Protein AF-A0A1W1ELL8-F1 (afdb_monomer)

pLDDT: mean 88.95, std 10.54, range [30.02, 98.0]

Radius of gyration: 24.17 Å; Cα contacts (8 Å, |Δi|>4): 343; chains: 1; bounding box: 61×43×63 Å

Solvent-accessible surface area (backbone atoms only — not comparable to full-atom values): 17168 Å² total; per-residue (Å²): 111,95,81,72,68,87,73,69,46,79,48,74,36,58,72,82,48,86,60,35,60,55,54,53,50,50,49,45,52,52,20,55,78,68,76,34,54,58,50,75,42,80,48,75,88,72,91,63,65,52,71,63,53,54,50,52,54,49,49,58,50,46,64,60,57,48,77,82,44,62,68,46,80,41,91,48,29,27,41,57,36,45,22,46,22,52,64,24,51,79,68,73,47,53,71,78,61,26,58,48,79,60,57,64,43,80,52,94,95,29,38,36,37,25,89,36,46,77,41,43,66,65,59,51,49,53,52,29,60,78,66,71,51,91,79,85,82,67,75,70,65,77,40,72,87,39,72,67,38,40,39,32,57,74,47,21,46,57,47,39,78,76,40,43,71,61,52,48,53,48,54,54,52,51,52,52,54,48,51,57,65,50,68,42,40,44,79,76,37,76,57,91,72,37,38,30,32,42,34,84,44,73,90,46,48,64,56,54,50,51,56,50,35,46,75,72,75,42,83,82,51,74,69,55,53,56,51,53,73,77,44,51,68,48,67,52,92,76,46,34,28,40,38,53,54,95,51,34,39,40,37,29,63,48,54,93,60,94,71,58,70,68,58,57,48,53,34,53,77,66,67,50,54,78,72,52,47,34,47,38,61,77,67,68,52,66,64,79,63,66,78,49,76,86,123

Sequence (295 aa):
MHYNIDFDIALVNYQTRESSNDEESYAKELANRYFKKCYTLKSPRINSNFEKQARDIRYKFFDKLMQDYDNLIMGHQLNDQLEWMFMRLSKGAGVMELIGLEAISTRKDYQIIRPLLKTSKDELIEFLESNNYRYFVDSSNFSDKYERNRFREEFANSFIEKYRDGVVRSFDYLKIDKAQLLENFREIYRYRELIILRVENMKYKIKAIDITLKKLGYLLSNAQRNEIIKSNSIVVGGLWVIETQENLIFIAPYLKINMPKEYKELCRLEKIPSKIRPYCYKYSILLNQIRGKKC

Organism: NCBI:txid652676

Foldseek 3Di:
DVVPDDDAAEEEQAVPDPCSVVVLVVSCVVCVVVVHYYHYHYDDHDDPPCVVVVVVVRVVVVVVVCVPPAEAEDQDACLNQQLQLVVCVVVVHDLLSNLGDDQWDDDDRHIYHHPHNLPDPVNVVCVCVVVVNDDDDDPCLPPPPDVSSCSSPVPRNVCCVPQSVVSSVVSVVSVVVSVVLVVQKDWPDDDPLKTKMFGNDCVCVLVVVQVSVVVVVDHDDPVRSVVSVVDQWDDPPQFWIWHDDDRMIIIHGFDDDDDDPVQQVVCVVLVNDPRCSVVCVVVVPDSCPGVPDPD

InterPro domains:
  IPR011063 tRNA(Ile)-lysidine/2-thiocytidine synthase, N-terminal [PF01171] (4-154)
  IPR012094 tRNA(Ile)-lysidine synthase [PTHR43033] (11-158)
  IPR012795 tRNA(Ile)-lysidine synthase, N-terminal [TIGR02432] (3-155)
  IPR012795 tRNA(Ile)-lysidine synthase, N-terminal [cd01992] (2-157)
  IPR014729 Rossmann-like alpha/beta/alpha sandwich fold [G3DSA:3.40.50.620] (1-183)

Structure (mmCIF, N/CA/C/O backbone):
data_AF-A0A1W1ELL8-F1
#
_entry.id   AF-A0A1W1ELL8-F1
#
loop_
_atom_site.group_PDB
_atom_site.id
_atom_site.type_symbol
_atom_site.label_atom_id
_atom_site.label_alt_id
_atom_site.label_comp_id
_atom_site.label_asym_id
_atom_site.label_entity_id
_atom_site.label_seq_id
_atom_site.pdbx_PDB_ins_code
_atom_site.Cartn_x
_atom_site.Cartn_y
_atom_site.Cartn_z
_atom_site.occupancy
_atom_site.B_iso_or_equiv
_atom_site.auth_seq_id
_atom_site.auth_comp_id
_atom_site.auth_asym_id
_atom_site.auth_atom_id
_atom_site.pdbx_PDB_model_num
ATOM 1 N N . MET A 1 1 ? 11.106 -19.415 -19.640 1.00 49.91 1 MET A N 1
ATOM 2 C CA . MET A 1 1 ? 10.943 -20.742 -20.279 1.00 49.91 1 MET A CA 1
ATOM 3 C C . MET A 1 1 ? 11.623 -21.862 -19.495 1.00 49.91 1 MET A C 1
ATOM 5 O O . MET A 1 1 ? 10.968 -22.864 -19.273 1.00 49.91 1 MET A O 1
ATOM 9 N N . HIS A 1 2 ? 12.848 -21.685 -18.979 1.00 53.62 2 HIS A N 1
ATOM 10 C CA . HIS A 1 2 ? 13.542 -22.717 -18.178 1.00 53.62 2 HIS A CA 1
ATOM 11 C C . HIS A 1 2 ? 12.806 -23.205 -16.915 1.00 53.62 2 HIS A C 1
ATOM 13 O O . HIS A 1 2 ? 12.978 -24.352 -16.528 1.00 53.62 2 HIS A O 1
ATOM 19 N N . TYR A 1 3 ? 11.962 -22.371 -16.303 1.00 65.50 3 TYR A N 1
ATOM 20 C CA . TYR A 1 3 ? 11.200 -22.725 -15.096 1.00 65.50 3 TYR A CA 1
ATOM 21 C C . TYR A 1 3 ? 9.770 -23.227 -15.373 1.00 65.50 3 TYR A C 1
ATOM 23 O O . TYR A 1 3 ? 9.002 -23.393 -14.435 1.00 65.50 3 TYR A O 1
ATOM 31 N N . ASN A 1 4 ? 9.395 -23.426 -16.646 1.00 71.12 4 ASN A N 1
ATOM 32 C CA . ASN A 1 4 ? 8.052 -23.844 -17.084 1.00 71.12 4 ASN A CA 1
ATOM 33 C C . ASN A 1 4 ? 6.879 -23.044 -16.470 1.00 71.12 4 ASN A C 1
ATOM 35 O O . ASN A 1 4 ? 5.793 -23.571 -16.247 1.00 71.12 4 ASN A O 1
ATOM 39 N N . ILE A 1 5 ? 7.105 -21.761 -16.178 1.00 80.50 5 ILE A N 1
ATOM 40 C CA . ILE A 1 5 ? 6.054 -20.847 -15.728 1.00 80.50 5 ILE A CA 1
ATOM 41 C C . ILE A 1 5 ? 5.351 -20.316 -16.974 1.00 80.50 5 ILE A C 1
ATOM 43 O O . ILE A 1 5 ? 5.995 -19.681 -17.818 1.00 80.50 5 ILE A O 1
ATOM 47 N N . ASP A 1 6 ? 4.055 -20.594 -17.094 1.00 88.62 6 ASP A N 1
ATOM 48 C CA . ASP A 1 6 ? 3.230 -20.016 -18.147 1.00 88.62 6 ASP A CA 1
ATOM 49 C C . ASP A 1 6 ? 2.860 -18.567 -17.808 1.00 88.62 6 ASP A C 1
ATOM 51 O O . ASP A 1 6 ? 2.602 -18.230 -16.652 1.00 88.62 6 ASP A O 1
ATOM 55 N N . PHE A 1 7 ? 2.906 -17.690 -18.806 1.00 92.19 7 PHE A N 1
ATOM 56 C CA . PHE A 1 7 ? 2.622 -16.268 -18.642 1.00 92.19 7 PHE A CA 1
ATOM 57 C C . PHE A 1 7 ? 2.253 -15.638 -19.979 1.00 92.19 7 PHE A C 1
ATOM 59 O O . PHE A 1 7 ? 2.750 -16.054 -21.025 1.00 92.19 7 PHE A O 1
ATOM 66 N N . ASP A 1 8 ? 1.472 -14.565 -19.911 1.00 95.88 8 ASP A N 1
ATOM 67 C CA . ASP A 1 8 ? 1.105 -13.733 -21.051 1.00 95.88 8 ASP A CA 1
ATOM 68 C C . ASP A 1 8 ? 1.491 -12.267 -20.811 1.00 95.88 8 ASP A C 1
ATOM 70 O O . ASP A 1 8 ? 1.842 -11.860 -19.700 1.00 95.88 8 ASP A O 1
ATOM 74 N N . ILE A 1 9 ? 1.457 -11.462 -21.874 1.00 96.12 9 ILE A N 1
ATOM 75 C CA . ILE A 1 9 ? 1.886 -10.059 -21.861 1.00 96.12 9 ILE A CA 1
ATOM 76 C C . ILE A 1 9 ? 0.663 -9.139 -21.837 1.00 96.12 9 ILE A C 1
ATOM 78 O O . ILE A 1 9 ? -0.277 -9.323 -22.607 1.00 96.12 9 ILE A O 1
ATOM 82 N N . ALA A 1 10 ? 0.703 -8.096 -21.005 1.00 96.62 10 ALA A N 1
ATOM 83 C CA . ALA A 1 10 ? -0.295 -7.030 -20.984 1.00 96.62 10 ALA A CA 1
ATOM 84 C C . ALA A 1 10 ? 0.372 -5.655 -21.150 1.00 96.62 10 ALA A C 1
ATOM 86 O O . ALA A 1 10 ? 1.250 -5.288 -20.368 1.00 96.62 10 ALA A O 1
ATOM 87 N N . LEU A 1 11 ? -0.069 -4.871 -22.137 1.00 95.75 11 LEU A N 1
ATOM 88 C CA . LEU A 1 11 ? 0.484 -3.548 -22.448 1.00 95.75 11 LEU A CA 1
ATOM 89 C C . LEU A 1 11 ? -0.619 -2.487 -22.567 1.00 95.75 11 LEU A C 1
ATOM 91 O O . LEU A 1 11 ? -1.650 -2.704 -23.198 1.00 95.75 11 LEU A O 1
ATOM 95 N N . VAL A 1 12 ? -0.381 -1.302 -22.002 1.00 94.25 12 VAL A N 1
ATOM 96 C CA . VAL A 1 12 ? -1.243 -0.128 -22.210 1.00 94.25 12 VAL A CA 1
ATOM 97 C C . VAL A 1 12 ? -0.513 0.877 -23.090 1.00 94.25 12 VAL A C 1
ATOM 99 O O . VAL A 1 12 ? 0.511 1.421 -22.686 1.00 94.25 12 VAL A O 1
ATOM 102 N N . ASN A 1 13 ? -1.065 1.149 -24.269 1.00 93.75 13 ASN A N 1
ATOM 103 C CA . ASN A 1 13 ? -0.596 2.185 -25.179 1.00 93.75 13 ASN A CA 1
ATOM 104 C C . ASN A 1 13 ? -1.300 3.508 -24.828 1.00 93.75 13 ASN A C 1
ATOM 106 O O . ASN A 1 13 ? -2.494 3.673 -25.081 1.00 93.75 13 ASN A O 1
ATOM 110 N N . TYR A 1 14 ? -0.572 4.451 -24.221 1.00 88.88 14 TYR A N 1
ATOM 111 C CA . TYR A 1 14 ? -1.124 5.751 -23.813 1.00 88.88 14 TYR A CA 1
ATOM 112 C C . TYR A 1 14 ? -1.216 6.785 -24.939 1.00 88.88 14 TYR A C 1
ATOM 114 O O . TYR A 1 14 ? -1.767 7.862 -24.719 1.00 88.88 14 TYR A O 1
ATOM 122 N N . GLN A 1 15 ? -0.691 6.465 -26.126 1.00 87.12 15 GLN A N 1
ATOM 123 C CA . GLN A 1 15 ? -0.715 7.330 -27.309 1.00 87.12 15 GLN A CA 1
ATOM 124 C C . GLN A 1 15 ? -0.115 8.725 -27.057 1.00 87.12 15 GLN A C 1
ATOM 126 O O . GLN A 1 15 ? -0.543 9.718 -27.643 1.00 87.12 15 GLN A O 1
ATOM 131 N N . THR A 1 16 ? 0.861 8.810 -26.152 1.00 79.94 16 THR A N 1
ATOM 132 C CA . THR A 1 16 ? 1.521 10.068 -25.773 1.00 79.94 16 THR A CA 1
ATOM 133 C C . THR A 1 16 ? 2.785 10.346 -26.572 1.00 79.94 16 THR A C 1
ATOM 135 O O . THR A 1 16 ? 3.244 11.484 -26.588 1.00 79.94 16 THR A O 1
ATOM 138 N N . ARG A 1 17 ? 3.361 9.318 -27.199 1.00 77.12 17 ARG A N 1
ATOM 139 C CA . ARG A 1 17 ? 4.629 9.379 -27.934 1.00 77.12 17 ARG A CA 1
ATOM 140 C C . ARG A 1 17 ? 4.479 8.750 -29.311 1.00 77.12 17 ARG A C 1
ATOM 142 O O . ARG A 1 17 ? 3.719 7.790 -29.452 1.00 77.12 17 ARG A O 1
ATOM 149 N N . GLU A 1 18 ? 5.255 9.219 -30.281 1.00 74.62 18 GLU A N 1
ATOM 150 C CA . GLU A 1 18 ? 5.340 8.587 -31.606 1.00 74.62 18 GLU A CA 1
ATOM 151 C C . GLU A 1 18 ? 5.779 7.116 -31.494 1.00 74.62 18 GLU A C 1
ATOM 153 O O . GLU A 1 18 ? 5.173 6.248 -32.119 1.00 74.62 18 GLU A O 1
ATOM 158 N N . SER A 1 19 ? 6.701 6.812 -30.566 1.00 81.56 19 SER A N 1
ATOM 159 C CA . SER A 1 19 ? 7.175 5.447 -30.282 1.00 81.56 19 SER A CA 1
ATOM 160 C C . SER A 1 19 ? 6.115 4.508 -29.694 1.00 81.56 19 SER A C 1
ATOM 162 O O . SER A 1 19 ? 6.335 3.301 -29.655 1.00 81.56 19 SER A O 1
ATOM 164 N N . SER A 1 20 ? 4.961 5.012 -29.231 1.00 85.38 20 SER A N 1
ATOM 165 C CA . SER A 1 20 ? 3.978 4.175 -28.514 1.00 85.38 20 SER A CA 1
ATOM 166 C C . SER A 1 20 ? 3.431 3.044 -29.393 1.00 85.38 20 SER A C 1
ATOM 168 O O . SER A 1 20 ? 3.096 1.970 -28.897 1.00 85.38 20 SER A O 1
ATOM 170 N N . ASN A 1 21 ? 3.336 3.280 -30.706 1.00 88.19 21 ASN A N 1
ATOM 171 C CA . ASN A 1 21 ? 2.894 2.265 -31.663 1.00 88.19 21 ASN A CA 1
ATOM 172 C C . ASN A 1 21 ? 3.994 1.234 -31.959 1.00 88.19 21 ASN A C 1
ATOM 174 O O . ASN A 1 21 ? 3.682 0.056 -32.138 1.00 88.19 21 ASN A O 1
ATOM 178 N N . ASP A 1 22 ? 5.262 1.648 -31.959 1.00 90.19 22 ASP A N 1
ATOM 179 C CA . ASP A 1 22 ? 6.402 0.743 -32.130 1.00 90.19 22 ASP A CA 1
ATOM 180 C C . ASP A 1 22 ? 6.572 -0.161 -30.904 1.00 90.19 22 ASP A C 1
ATOM 182 O O . ASP A 1 22 ? 6.785 -1.363 -31.047 1.00 90.19 22 ASP A O 1
ATOM 186 N N . GLU A 1 23 ? 6.394 0.395 -29.701 1.00 90.81 23 GLU A N 1
ATOM 187 C CA . GLU A 1 23 ? 6.366 -0.341 -28.431 1.00 90.81 23 GLU A CA 1
ATOM 188 C C . GLU A 1 23 ? 5.269 -1.416 -28.430 1.00 90.81 23 GLU A C 1
ATOM 190 O O . GLU A 1 23 ? 5.521 -2.572 -28.083 1.00 90.81 23 GLU A O 1
ATOM 195 N N . GLU A 1 24 ? 4.055 -1.059 -28.867 1.00 93.25 24 GLU A N 1
ATOM 196 C CA . GLU A 1 24 ? 2.944 -2.008 -28.983 1.00 93.25 24 GLU A CA 1
ATOM 197 C C . GLU A 1 24 ? 3.224 -3.104 -30.017 1.00 93.25 24 GLU A C 1
ATOM 199 O O . GLU A 1 24 ? 2.933 -4.278 -29.775 1.00 93.25 24 GLU A O 1
ATOM 204 N N . SER A 1 25 ? 3.802 -2.732 -31.159 1.00 93.44 25 SER A N 1
ATOM 205 C CA . SER A 1 25 ? 4.123 -3.671 -32.236 1.00 93.44 25 SER A CA 1
ATOM 206 C C . SER A 1 25 ? 5.204 -4.661 -31.806 1.00 93.44 25 SER A C 1
ATOM 208 O O . SER A 1 25 ? 5.037 -5.867 -31.982 1.00 93.44 25 SER A O 1
ATOM 210 N N . TYR A 1 26 ? 6.262 -4.176 -31.154 1.00 93.31 26 TYR A N 1
ATOM 211 C CA . TYR A 1 26 ? 7.331 -5.024 -30.638 1.00 93.31 26 TYR A CA 1
ATOM 212 C C . TYR A 1 26 ? 6.849 -5.962 -29.524 1.00 93.31 26 TYR A C 1
ATOM 214 O O . TYR A 1 26 ? 7.230 -7.128 -29.502 1.00 93.31 26 TYR A O 1
ATOM 222 N N . ALA A 1 27 ? 5.961 -5.509 -28.631 1.00 93.38 27 ALA A N 1
ATOM 223 C CA . ALA A 1 27 ? 5.388 -6.379 -27.601 1.00 93.38 27 ALA A CA 1
ATOM 224 C C . ALA A 1 27 ? 4.589 -7.551 -28.202 1.00 93.38 27 ALA A C 1
ATOM 226 O O . ALA A 1 27 ? 4.681 -8.679 -27.711 1.00 93.38 27 ALA A O 1
ATOM 227 N N . LYS A 1 28 ? 3.839 -7.304 -29.285 1.00 95.25 28 LYS A N 1
ATOM 228 C CA . LYS A 1 28 ? 3.117 -8.353 -30.024 1.00 95.25 28 LYS A CA 1
ATOM 229 C C . LYS A 1 28 ? 4.071 -9.307 -30.740 1.00 95.25 28 LYS A C 1
ATOM 231 O O . LYS A 1 28 ? 3.859 -10.516 -30.691 1.00 95.25 28 LYS A O 1
ATOM 236 N N . GLU A 1 29 ? 5.124 -8.780 -31.362 1.00 94.62 29 GLU A N 1
ATOM 237 C CA . GLU A 1 29 ? 6.171 -9.589 -31.994 1.00 94.62 29 GLU A CA 1
ATOM 238 C C . GLU A 1 29 ? 6.848 -10.517 -30.974 1.00 94.62 29 GLU A C 1
ATOM 240 O O . GLU A 1 29 ? 6.975 -11.719 -31.210 1.00 94.62 29 GLU A O 1
ATOM 245 N N . LEU A 1 30 ? 7.222 -9.974 -29.812 1.00 92.44 30 LEU A N 1
ATOM 246 C CA . LEU A 1 30 ? 7.859 -10.716 -28.730 1.00 92.44 30 LEU A CA 1
ATOM 247 C C . LEU A 1 30 ? 6.944 -11.819 -28.189 1.00 92.44 30 LEU A C 1
ATOM 249 O O . LEU A 1 30 ? 7.389 -12.951 -28.011 1.00 92.44 30 LEU A O 1
ATOM 253 N N . ALA A 1 31 ? 5.663 -11.515 -27.966 1.00 94.00 31 ALA A N 1
ATOM 254 C CA . ALA A 1 31 ? 4.689 -12.511 -27.531 1.00 94.00 31 ALA A CA 1
ATOM 255 C C . ALA A 1 31 ? 4.578 -13.660 -28.542 1.00 94.00 31 ALA A C 1
ATOM 257 O O . ALA A 1 31 ? 4.680 -14.821 -28.156 1.00 94.00 31 ALA A O 1
ATOM 258 N N . ASN A 1 32 ? 4.467 -13.343 -29.837 1.00 94.31 32 ASN A N 1
ATOM 259 C CA . ASN A 1 32 ? 4.391 -14.348 -30.895 1.00 94.31 32 ASN A CA 1
ATOM 260 C C . ASN A 1 32 ? 5.654 -15.224 -30.949 1.00 94.31 32 ASN A C 1
ATOM 262 O O . ASN A 1 32 ? 5.558 -16.447 -30.994 1.00 94.31 32 ASN A O 1
ATOM 266 N N . ARG A 1 33 ? 6.842 -14.609 -30.850 1.00 91.88 33 ARG A N 1
ATOM 267 C CA . ARG A 1 33 ? 8.137 -15.312 -30.820 1.00 91.88 33 ARG A CA 1
ATOM 268 C C . ARG A 1 33 ? 8.219 -16.362 -29.708 1.00 91.88 33 ARG A C 1
ATOM 270 O O . ARG A 1 33 ? 8.871 -17.386 -29.882 1.00 91.88 33 ARG A O 1
ATOM 277 N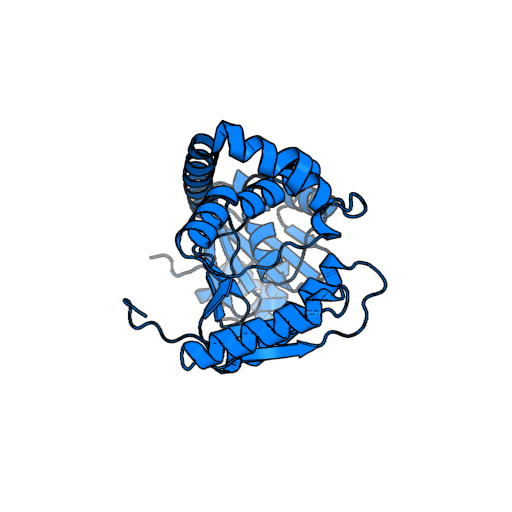 N . TYR A 1 34 ? 7.564 -16.107 -28.578 1.00 90.06 34 TYR A N 1
ATOM 278 C CA . TYR A 1 34 ? 7.558 -16.986 -27.410 1.00 90.06 34 TYR A CA 1
ATOM 279 C C . TYR A 1 34 ? 6.240 -17.755 -27.218 1.00 90.06 34 TYR A C 1
ATOM 281 O O . TYR A 1 34 ? 6.028 -18.327 -26.146 1.00 90.06 34 TYR A O 1
ATOM 289 N N . PHE A 1 35 ? 5.375 -17.790 -28.239 1.00 92.62 35 PHE A N 1
ATOM 290 C CA . PHE A 1 35 ? 4.070 -18.465 -28.226 1.00 92.62 35 PHE A CA 1
ATOM 291 C C . PHE A 1 35 ? 3.158 -18.029 -27.067 1.00 92.62 35 PHE A C 1
ATOM 293 O O . PHE A 1 35 ? 2.483 -18.849 -26.446 1.00 92.62 35 PHE A O 1
ATOM 300 N N . LYS A 1 36 ? 3.166 -16.730 -26.757 1.00 94.62 36 LYS A N 1
ATOM 301 C CA . LYS A 1 36 ? 2.360 -16.094 -25.707 1.00 94.62 36 LYS A CA 1
ATOM 302 C C . LYS A 1 36 ? 1.280 -15.196 -26.297 1.00 94.62 36 LYS A C 1
ATOM 304 O O . LYS A 1 36 ? 1.394 -14.713 -27.425 1.00 94.62 36 LYS A O 1
ATOM 309 N N . LYS A 1 37 ? 0.246 -14.911 -25.510 1.00 95.94 37 LYS A N 1
ATOM 310 C CA . LYS A 1 37 ? -0.757 -13.890 -25.822 1.00 95.94 37 LYS A CA 1
ATOM 311 C C . LYS A 1 37 ? -0.233 -12.507 -25.440 1.00 95.94 37 LYS A C 1
ATOM 313 O O . LYS A 1 37 ? 0.482 -12.334 -24.453 1.00 95.94 37 LYS A O 1
ATOM 318 N N . CYS A 1 38 ? -0.627 -11.503 -26.219 1.00 97.06 38 CYS A N 1
ATOM 319 C CA . CYS A 1 38 ? -0.374 -10.096 -25.924 1.00 97.06 38 CYS A CA 1
ATOM 320 C C . CYS A 1 38 ? -1.702 -9.340 -25.887 1.00 97.06 38 CYS A C 1
ATOM 322 O O . CYS A 1 38 ? -2.320 -9.102 -26.926 1.00 97.06 38 CYS A O 1
ATOM 324 N N . TYR A 1 39 ? -2.138 -8.957 -24.693 1.00 97.31 39 TYR A N 1
ATOM 325 C CA . TYR A 1 39 ? -3.309 -8.114 -24.504 1.00 97.31 39 TYR A CA 1
ATOM 326 C C . TYR A 1 39 ? -2.879 -6.654 -24.540 1.00 97.31 39 TYR A C 1
ATOM 328 O O . TYR A 1 39 ? -2.060 -6.222 -23.725 1.00 97.31 39 TYR A O 1
ATOM 336 N N . THR A 1 40 ? -3.454 -5.869 -25.449 1.00 96.50 40 THR A N 1
ATOM 337 C CA . THR A 1 40 ? -3.160 -4.437 -25.538 1.00 96.50 40 THR A CA 1
ATOM 338 C C . THR A 1 40 ? -4.406 -3.591 -25.309 1.00 96.50 40 THR A C 1
ATOM 340 O O . THR A 1 40 ? -5.507 -3.942 -25.731 1.00 96.50 40 THR A O 1
ATOM 343 N N . LEU A 1 41 ? -4.240 -2.464 -24.615 1.00 96.06 41 LEU A N 1
ATOM 344 C CA . LEU A 1 41 ? -5.277 -1.448 -24.450 1.00 96.06 41 LEU A CA 1
ATOM 345 C C . LEU A 1 41 ? -4.759 -0.101 -24.942 1.00 96.06 41 LEU A C 1
ATOM 347 O O . LEU A 1 41 ? -3.769 0.407 -24.419 1.00 96.06 41 LEU A O 1
ATOM 351 N N . LYS A 1 42 ? -5.475 0.520 -25.880 1.00 94.81 42 LYS A N 1
ATOM 352 C CA . LYS A 1 42 ? -5.260 1.926 -26.238 1.00 94.81 42 LYS A CA 1
ATOM 353 C C . LYS A 1 42 ? -6.015 2.824 -25.260 1.00 94.81 42 LYS A C 1
ATOM 355 O O . LYS A 1 42 ? -7.228 2.696 -25.096 1.00 94.81 42 LYS A O 1
ATOM 360 N N . SER A 1 43 ? -5.287 3.690 -24.565 1.00 92.19 43 SER A N 1
ATOM 361 C CA . SER A 1 43 ? -5.843 4.609 -23.573 1.00 92.19 43 SER A CA 1
ATOM 362 C C . SER A 1 43 ? -6.531 5.796 -24.249 1.00 92.19 43 SER A C 1
ATOM 364 O O . SER A 1 43 ? -5.973 6.361 -25.186 1.00 92.19 43 SER A O 1
ATOM 366 N N . PRO A 1 44 ? -7.659 6.288 -23.710 1.00 89.50 44 PRO A N 1
ATOM 367 C CA . PRO A 1 44 ? -8.133 7.633 -24.013 1.00 89.50 44 PRO A CA 1
ATOM 368 C C . PRO A 1 44 ? -7.064 8.690 -23.702 1.00 89.50 44 PRO A C 1
ATOM 370 O O . PRO A 1 44 ? -6.217 8.490 -22.822 1.00 89.50 44 PRO A O 1
ATOM 373 N N . ARG A 1 45 ? -7.144 9.839 -24.384 1.00 87.69 45 ARG A N 1
ATOM 374 C CA . ARG A 1 45 ? -6.244 10.977 -24.161 1.00 87.69 45 ARG A CA 1
ATOM 375 C C . ARG A 1 45 ? -6.381 11.502 -22.731 1.00 87.69 45 ARG A C 1
ATOM 377 O O . ARG A 1 45 ? -7.483 11.795 -22.269 1.00 87.69 45 ARG A O 1
ATOM 384 N N . ILE A 1 46 ? -5.249 11.662 -22.052 1.00 86.00 46 ILE A N 1
ATOM 385 C CA . ILE A 1 46 ? -5.184 12.159 -20.676 1.00 86.00 46 ILE A CA 1
ATOM 386 C C . ILE A 1 46 ? -4.689 13.607 -20.694 1.00 86.00 46 ILE A C 1
ATOM 388 O O . ILE A 1 46 ? -3.558 13.871 -21.091 1.00 86.00 46 ILE A O 1
ATOM 392 N N . ASN A 1 47 ? -5.526 14.543 -20.246 1.00 81.81 47 ASN A N 1
ATOM 393 C CA . ASN A 1 47 ? -5.229 15.982 -20.326 1.00 81.81 47 ASN A CA 1
ATOM 394 C C . ASN A 1 47 ? -4.699 16.587 -19.011 1.00 81.81 47 ASN A C 1
ATOM 396 O O . ASN A 1 47 ? -4.151 17.685 -19.017 1.00 81.81 47 ASN A O 1
ATOM 400 N N . SER A 1 48 ? -4.860 15.902 -17.876 1.00 82.12 48 SER A N 1
ATOM 401 C CA . SER A 1 48 ? -4.412 16.374 -16.559 1.00 82.12 48 SER A CA 1
ATOM 402 C C . SER A 1 48 ? -4.131 15.200 -15.623 1.00 82.12 48 SER A C 1
ATOM 404 O O . SER A 1 48 ? -4.620 14.095 -15.850 1.00 82.12 48 SER A O 1
ATOM 406 N N . ASN A 1 49 ? -3.354 15.414 -14.556 1.00 80.94 49 ASN A N 1
ATOM 407 C CA . ASN A 1 49 ? -3.041 14.377 -13.559 1.00 80.94 49 ASN A CA 1
ATOM 408 C C . ASN A 1 49 ? -2.561 13.057 -14.190 1.00 80.94 49 ASN A C 1
ATOM 410 O O . ASN A 1 49 ? -3.029 11.978 -13.807 1.00 80.94 49 ASN A O 1
ATOM 414 N N . PHE A 1 50 ? -1.662 13.163 -15.178 1.00 84.31 50 PHE A N 1
ATOM 415 C CA . PHE A 1 50 ? -1.297 12.064 -16.070 1.00 84.31 50 PHE A CA 1
ATOM 416 C C . PHE A 1 50 ? -0.964 10.779 -15.315 1.00 84.31 50 PHE A C 1
ATOM 418 O O . PHE A 1 50 ? -1.583 9.752 -15.562 1.00 84.31 50 PHE A O 1
ATOM 425 N N . GLU A 1 51 ? -0.073 10.844 -14.326 1.00 82.25 51 GLU A N 1
ATOM 426 C CA . GLU A 1 51 ? 0.370 9.670 -13.568 1.00 82.25 51 GLU A CA 1
ATOM 427 C C . GLU A 1 51 ? -0.769 8.920 -12.876 1.00 82.25 51 GLU A C 1
ATOM 429 O O . GLU A 1 51 ? -0.835 7.690 -12.931 1.00 82.25 51 GLU A O 1
ATOM 434 N N . LYS A 1 52 ? -1.678 9.658 -12.227 1.00 84.38 52 LYS A N 1
ATOM 435 C CA . LYS A 1 52 ? -2.808 9.071 -11.504 1.00 84.38 52 LYS A CA 1
ATOM 436 C C . LYS A 1 52 ? -3.784 8.429 -12.485 1.00 84.38 52 LYS A C 1
ATOM 438 O O . LYS A 1 52 ? -4.122 7.262 -12.320 1.00 84.38 52 LYS A O 1
ATOM 443 N N . GLN A 1 53 ? -4.189 9.160 -13.524 1.00 89.19 53 GLN A N 1
ATOM 444 C CA . GLN A 1 53 ? -5.136 8.644 -14.515 1.00 89.19 53 GLN A CA 1
ATOM 445 C C . GLN A 1 53 ? -4.547 7.465 -15.298 1.00 89.19 53 GLN A C 1
ATOM 447 O O . GLN A 1 53 ? -5.216 6.452 -15.480 1.00 89.19 53 GLN A O 1
ATOM 452 N N . ALA A 1 54 ? -3.274 7.548 -15.689 1.00 89.44 54 ALA A N 1
ATOM 453 C CA . ALA A 1 54 ? -2.574 6.471 -16.374 1.00 89.44 54 ALA A CA 1
ATOM 454 C C . ALA A 1 54 ? -2.512 5.209 -15.507 1.00 89.44 54 ALA A C 1
ATOM 456 O O . ALA A 1 54 ? -2.759 4.104 -16.002 1.00 89.44 54 ALA A O 1
ATOM 457 N N . ARG A 1 55 ? -2.227 5.364 -14.206 1.00 88.62 55 ARG A N 1
ATOM 458 C CA . ARG A 1 55 ? -2.260 4.269 -13.230 1.00 88.62 55 ARG A CA 1
ATOM 459 C C . ARG A 1 55 ? -3.663 3.672 -13.099 1.00 88.62 55 ARG A C 1
ATOM 461 O O . ARG A 1 55 ? -3.788 2.450 -13.116 1.00 88.62 55 ARG A O 1
ATOM 468 N N . ASP A 1 56 ? -4.700 4.498 -13.012 1.00 90.62 56 ASP A N 1
ATOM 469 C CA . ASP A 1 56 ? -6.086 4.040 -12.872 1.00 90.62 56 ASP A CA 1
ATOM 470 C C . ASP A 1 56 ? -6.564 3.268 -14.112 1.00 90.62 56 ASP A C 1
ATOM 472 O O . ASP A 1 56 ? -7.163 2.202 -13.978 1.00 90.62 56 ASP A O 1
ATOM 476 N N . ILE A 1 57 ? -6.255 3.753 -15.319 1.00 94.12 57 ILE A N 1
ATOM 477 C CA . ILE A 1 57 ? -6.562 3.066 -16.587 1.00 94.12 57 ILE A CA 1
ATOM 478 C C . ILE A 1 57 ? -5.861 1.709 -16.642 1.00 94.12 57 ILE A C 1
ATOM 480 O O . ILE A 1 57 ? -6.491 0.695 -16.941 1.00 94.12 57 ILE A O 1
ATOM 484 N N . ARG A 1 58 ? -4.575 1.677 -16.279 1.00 94.75 58 ARG A N 1
ATOM 485 C CA . ARG A 1 58 ? -3.772 0.453 -16.267 1.00 94.75 58 ARG A CA 1
ATOM 486 C C . ARG A 1 58 ? -4.335 -0.597 -15.331 1.00 94.75 58 ARG A C 1
ATOM 488 O O . ARG A 1 58 ? -4.515 -1.740 -15.728 1.00 94.75 58 ARG A O 1
ATOM 495 N N . TYR A 1 59 ? -4.653 -0.215 -14.099 1.00 93.50 59 TYR A N 1
ATOM 496 C CA . TYR A 1 59 ? -5.211 -1.171 -13.157 1.00 93.50 59 TYR A CA 1
ATOM 497 C C . TYR A 1 59 ? -6.642 -1.572 -13.508 1.00 93.50 59 TYR A C 1
ATOM 499 O O . TYR A 1 59 ? -6.982 -2.722 -13.289 1.00 93.50 59 TYR A O 1
ATOM 507 N N . LYS A 1 60 ? -7.463 -0.705 -14.114 1.00 95.19 60 LYS A N 1
ATOM 508 C CA . LYS A 1 60 ? -8.773 -1.123 -14.651 1.00 95.19 60 LYS A CA 1
ATOM 509 C C . LYS A 1 60 ? -8.639 -2.162 -15.764 1.00 95.19 60 LYS A C 1
ATOM 511 O O . LYS A 1 60 ? -9.483 -3.044 -15.863 1.00 95.19 60 LYS A O 1
ATOM 516 N N . PHE A 1 61 ? -7.612 -2.043 -16.601 1.00 96.62 61 PHE A N 1
ATOM 517 C CA . PHE A 1 61 ? -7.300 -3.030 -17.630 1.00 96.62 61 PHE A CA 1
ATOM 518 C C . PHE A 1 61 ? -6.848 -4.352 -17.014 1.00 96.62 61 PHE A C 1
ATOM 520 O O . PHE A 1 61 ? -7.433 -5.390 -17.301 1.00 96.62 61 PHE A O 1
ATOM 527 N N . PHE A 1 62 ? -5.872 -4.298 -16.107 1.00 95.62 62 PHE A N 1
ATOM 528 C CA . PHE A 1 62 ? -5.365 -5.485 -15.425 1.00 95.62 62 PHE A CA 1
ATOM 529 C C . PHE A 1 62 ? -6.457 -6.183 -14.619 1.00 95.62 62 PHE A C 1
ATOM 531 O O . PHE A 1 62 ? -6.623 -7.381 -14.761 1.00 95.62 62 PHE A O 1
ATOM 538 N N . ASP A 1 63 ? -7.272 -5.442 -13.866 1.00 94.94 63 ASP A N 1
ATOM 539 C CA . ASP A 1 63 ? -8.383 -5.998 -13.087 1.00 94.94 63 ASP A CA 1
ATOM 540 C C . ASP A 1 63 ? -9.366 -6.817 -13.949 1.00 94.94 63 ASP A C 1
ATOM 542 O O . ASP A 1 63 ? -10.014 -7.712 -13.419 1.00 94.94 63 ASP A O 1
ATOM 546 N N . LYS A 1 64 ? -9.510 -6.503 -15.247 1.00 95.50 64 LYS A N 1
ATOM 547 C CA . LYS A 1 64 ? -10.325 -7.299 -16.180 1.00 95.50 64 LYS A CA 1
ATOM 548 C C . LYS A 1 64 ? -9.606 -8.570 -16.625 1.00 95.50 64 LYS A C 1
ATOM 550 O O . LYS A 1 64 ? -10.235 -9.613 -16.673 1.00 95.50 64 LYS A O 1
ATOM 555 N N . LEU A 1 65 ? -8.314 -8.475 -16.946 1.00 95.81 65 LEU A N 1
ATOM 556 C CA . LEU A 1 65 ? -7.516 -9.626 -17.382 1.00 95.81 65 LEU A CA 1
ATOM 557 C C . LEU A 1 65 ? -7.332 -10.652 -16.265 1.00 95.81 65 LEU A C 1
ATOM 559 O O . LEU A 1 65 ? -7.416 -11.844 -16.513 1.00 95.81 65 LEU A O 1
ATOM 563 N N . MET A 1 66 ? -7.142 -10.195 -15.027 1.00 95.44 66 MET A N 1
ATOM 564 C CA . MET A 1 66 ? -6.912 -11.055 -13.860 1.00 95.44 66 MET A CA 1
ATOM 565 C C . MET A 1 66 ? -8.115 -11.935 -13.475 1.00 95.44 66 MET A C 1
ATOM 567 O O . MET A 1 66 ? -8.052 -12.627 -12.470 1.00 95.44 66 MET A O 1
ATOM 571 N N . GLN A 1 67 ? -9.211 -11.927 -14.240 1.00 93.00 67 GLN A N 1
ATOM 572 C CA . GLN A 1 67 ? -10.259 -12.947 -14.114 1.00 93.00 67 GLN A CA 1
ATOM 573 C C . GLN A 1 67 ? -9.769 -14.331 -14.565 1.00 93.00 67 GLN A C 1
ATOM 575 O O . GLN A 1 67 ? -10.261 -15.333 -14.058 1.00 93.00 67 GLN A O 1
ATOM 580 N N . ASP A 1 68 ? -8.776 -14.369 -15.460 1.00 93.75 68 ASP A N 1
ATOM 581 C CA . ASP A 1 68 ? -8.214 -15.595 -16.038 1.00 93.75 68 ASP A CA 1
ATOM 582 C C . ASP A 1 68 ? -6.794 -15.914 -15.516 1.00 93.75 68 ASP A C 1
ATOM 584 O O . ASP A 1 68 ? -6.158 -16.854 -15.990 1.00 93.75 68 ASP A O 1
ATOM 588 N N . TYR A 1 69 ? -6.264 -15.125 -14.569 1.00 94.38 69 TYR A N 1
ATOM 589 C CA . TYR A 1 69 ? -4.894 -15.260 -14.049 1.00 94.38 69 TYR A CA 1
ATOM 590 C C . TYR A 1 69 ? -4.842 -15.017 -12.537 1.00 94.38 69 TYR A C 1
ATOM 592 O O . TYR A 1 69 ? -5.558 -14.169 -12.016 1.00 94.38 69 TYR A O 1
ATOM 600 N N . ASP A 1 70 ? -3.899 -15.660 -11.845 1.00 92.62 70 ASP A N 1
ATOM 601 C CA . ASP A 1 70 ? -3.719 -15.493 -10.390 1.00 92.62 70 ASP A CA 1
ATOM 602 C C . ASP A 1 70 ? -2.725 -14.381 -10.015 1.00 92.62 70 ASP A C 1
ATOM 604 O O . ASP A 1 70 ? -2.807 -13.766 -8.946 1.00 92.62 70 ASP A O 1
ATOM 608 N N . ASN A 1 71 ? -1.748 -14.125 -10.893 1.00 95.69 71 ASN A N 1
ATOM 609 C CA . ASN A 1 71 ? -0.590 -13.284 -10.602 1.00 95.69 71 ASN A CA 1
ATOM 610 C C . ASN A 1 71 ? -0.340 -12.232 -11.690 1.00 95.69 71 ASN A C 1
ATOM 612 O O . ASN A 1 71 ? -0.212 -12.548 -12.868 1.00 95.69 71 ASN A O 1
ATOM 616 N N . LEU A 1 72 ? -0.178 -10.976 -11.273 1.00 96.44 72 LEU A N 1
ATOM 617 C CA . LEU A 1 72 ? 0.281 -9.868 -12.104 1.00 96.44 72 LEU A CA 1
ATOM 618 C C . LEU A 1 72 ? 1.760 -9.589 -11.819 1.00 96.44 72 LEU A C 1
ATOM 620 O O . LEU A 1 72 ? 2.103 -9.076 -10.751 1.00 96.44 72 LEU A O 1
ATOM 624 N N . ILE A 1 73 ? 2.635 -9.856 -12.784 1.00 96.25 73 ILE A N 1
ATOM 625 C CA . ILE A 1 73 ? 4.069 -9.566 -12.665 1.00 96.25 73 ILE A CA 1
ATOM 626 C C . ILE A 1 73 ? 4.349 -8.148 -13.175 1.00 96.25 73 ILE A C 1
ATOM 628 O O . ILE A 1 73 ? 3.967 -7.782 -14.282 1.00 96.25 73 ILE A O 1
ATOM 632 N N . MET A 1 74 ? 5.029 -7.337 -12.366 1.00 94.50 74 MET A N 1
ATOM 633 C CA . MET A 1 74 ? 5.392 -5.959 -12.697 1.00 94.50 74 MET A CA 1
ATOM 634 C C . MET A 1 74 ? 6.910 -5.784 -12.653 1.00 94.50 74 MET A C 1
ATOM 636 O O . MET A 1 74 ? 7.546 -6.150 -11.665 1.00 94.50 74 MET A O 1
ATOM 640 N N . GLY A 1 75 ? 7.474 -5.129 -13.667 1.00 92.94 75 GLY A N 1
ATOM 641 C CA . GLY A 1 75 ? 8.906 -4.819 -13.758 1.00 92.94 75 GLY A CA 1
ATOM 642 C C . GLY A 1 75 ? 9.367 -3.648 -12.885 1.00 92.94 75 GLY A C 1
ATOM 643 O O . GLY A 1 75 ? 10.153 -2.837 -13.352 1.00 92.94 75 GLY A O 1
ATOM 644 N N . HIS A 1 76 ? 8.852 -3.513 -11.657 1.00 93.75 76 HIS A N 1
ATOM 645 C CA . HIS A 1 76 ? 9.379 -2.505 -10.731 1.00 93.75 76 HIS A CA 1
ATOM 646 C C . HIS A 1 76 ? 10.755 -2.930 -10.225 1.00 93.75 76 HIS A C 1
ATOM 648 O O . HIS A 1 76 ? 10.926 -4.080 -9.81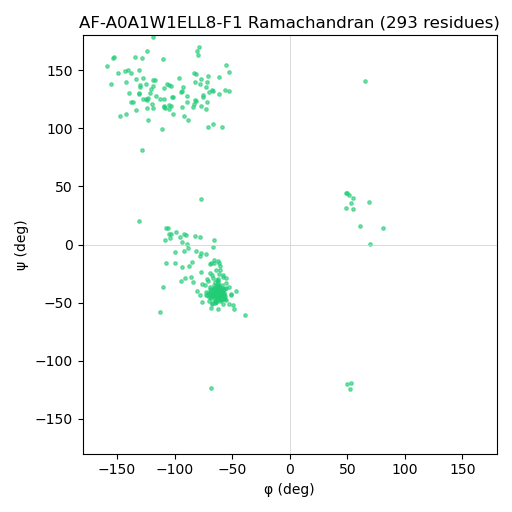0 1.00 93.75 76 HIS A O 1
ATOM 654 N N . GLN A 1 77 ? 11.679 -1.981 -10.203 1.00 94.75 77 GLN A N 1
ATOM 655 C CA . GLN A 1 77 ? 13.091 -2.194 -9.907 1.00 94.75 77 GLN A CA 1
ATOM 656 C C . GLN A 1 77 ? 13.567 -1.431 -8.655 1.00 94.75 77 GLN A C 1
ATOM 658 O O . GLN A 1 77 ? 12.785 -0.705 -8.031 1.00 94.75 77 GLN A O 1
ATOM 663 N N . LEU A 1 78 ? 14.843 -1.579 -8.279 1.00 94.94 78 LEU A N 1
ATOM 664 C CA . LEU A 1 78 ? 15.433 -0.933 -7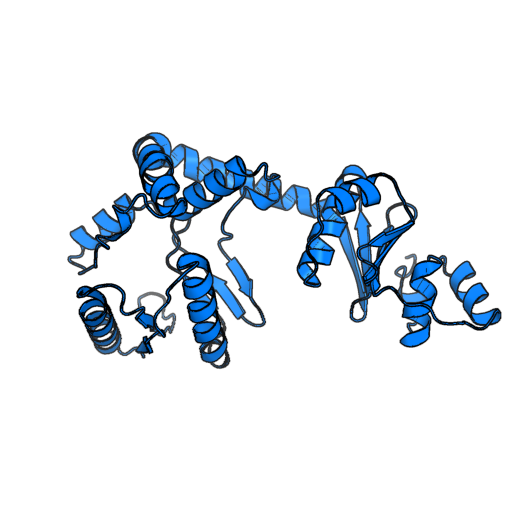.096 1.00 94.94 78 LEU A CA 1
ATOM 665 C C . LEU A 1 78 ? 15.284 0.595 -7.143 1.00 94.94 78 LEU A C 1
ATOM 667 O O . LEU A 1 78 ? 14.908 1.216 -6.146 1.00 94.94 78 LEU A O 1
ATOM 671 N N . ASN A 1 79 ? 15.505 1.195 -8.317 1.00 93.69 79 ASN A N 1
ATOM 672 C CA . ASN A 1 79 ? 15.380 2.638 -8.519 1.00 93.69 79 ASN A CA 1
ATOM 673 C C . ASN A 1 79 ? 13.950 3.136 -8.268 1.00 93.69 79 ASN A C 1
ATOM 675 O O . ASN A 1 79 ? 13.775 4.169 -7.625 1.00 93.69 79 ASN A O 1
ATOM 679 N N . ASP A 1 80 ? 12.924 2.371 -8.663 1.00 91.56 80 ASP A N 1
ATOM 680 C CA . ASP A 1 80 ? 11.524 2.711 -8.367 1.00 91.56 80 ASP A CA 1
ATOM 681 C C . ASP A 1 80 ? 11.234 2.656 -6.860 1.00 91.56 80 ASP A C 1
ATOM 683 O O . ASP A 1 80 ? 10.423 3.426 -6.334 1.00 91.56 80 ASP A O 1
ATOM 687 N N . GLN A 1 81 ? 11.872 1.718 -6.153 1.00 92.38 81 GLN A N 1
ATOM 688 C CA . GLN A 1 81 ? 11.695 1.555 -4.715 1.00 92.38 81 GLN A CA 1
ATOM 689 C C . GLN A 1 81 ? 12.296 2.742 -3.950 1.00 92.38 81 GLN A C 1
ATOM 691 O O . GLN A 1 81 ? 11.656 3.263 -3.030 1.00 92.38 81 GLN A O 1
ATOM 696 N N . LEU A 1 82 ? 13.485 3.196 -4.358 1.00 93.94 82 LEU A N 1
ATOM 697 C CA . LEU A 1 82 ? 14.148 4.356 -3.768 1.00 93.94 82 LEU A CA 1
ATOM 698 C C . LEU A 1 82 ? 13.446 5.672 -4.125 1.00 93.94 82 LEU A C 1
ATOM 700 O O . LEU A 1 82 ? 13.218 6.494 -3.239 1.00 93.94 82 LEU A O 1
ATOM 704 N N . GLU A 1 83 ? 13.009 5.835 -5.377 1.00 92.12 83 GLU A N 1
ATOM 705 C CA . GLU A 1 83 ? 12.168 6.959 -5.809 1.00 92.12 83 GLU A CA 1
ATOM 706 C C . GLU A 1 83 ? 10.926 7.081 -4.917 1.00 92.12 83 GLU A C 1
ATOM 708 O O . GLU A 1 83 ? 10.656 8.143 -4.351 1.00 92.12 83 GLU A O 1
ATOM 713 N N . TRP A 1 84 ? 10.193 5.978 -4.726 1.00 90.38 84 TRP A N 1
ATOM 714 C CA . TRP A 1 84 ? 9.018 5.969 -3.861 1.00 90.38 84 TRP A CA 1
ATOM 715 C C . TRP A 1 84 ? 9.359 6.356 -2.422 1.00 90.38 84 TRP A C 1
ATOM 717 O O . TRP A 1 84 ? 8.635 7.148 -1.815 1.00 90.38 84 TRP A O 1
ATOM 727 N N . MET A 1 85 ? 10.445 5.809 -1.871 1.00 92.31 85 MET A N 1
ATOM 728 C CA . MET A 1 85 ? 10.884 6.128 -0.516 1.00 92.31 85 MET A CA 1
ATOM 729 C C . MET A 1 85 ? 11.173 7.627 -0.368 1.00 92.31 85 MET A C 1
ATOM 731 O O . MET A 1 85 ? 10.649 8.244 0.559 1.00 92.31 85 MET A O 1
ATOM 735 N N . PHE A 1 86 ? 11.919 8.240 -1.292 1.00 92.31 86 PHE A N 1
ATOM 736 C CA . PHE A 1 86 ? 12.213 9.676 -1.252 1.00 92.31 86 PHE A CA 1
ATOM 737 C C . PHE A 1 86 ? 10.962 10.546 -1.415 1.00 92.31 86 PHE A C 1
ATOM 739 O O . PHE A 1 86 ? 10.770 11.487 -0.643 1.00 92.31 86 PHE A O 1
ATOM 746 N N . MET A 1 87 ? 10.051 10.192 -2.325 1.00 88.81 87 MET A N 1
ATOM 747 C CA . MET A 1 87 ? 8.767 10.893 -2.472 1.00 88.81 87 MET A CA 1
ATOM 748 C C . MET A 1 87 ? 7.878 10.799 -1.225 1.00 88.81 87 MET A C 1
ATOM 750 O O . MET A 1 87 ? 7.029 11.659 -0.984 1.00 88.81 87 MET A O 1
ATOM 754 N N . ARG A 1 88 ? 7.986 9.713 -0.454 1.00 88.69 88 ARG A N 1
ATOM 755 C CA . ARG A 1 88 ? 7.246 9.543 0.804 1.00 88.69 88 ARG A CA 1
ATOM 756 C C . ARG A 1 88 ? 7.920 10.297 1.936 1.00 88.69 88 ARG A C 1
ATOM 758 O O . ARG A 1 88 ? 7.226 10.940 2.725 1.00 88.69 88 ARG A O 1
ATOM 765 N N . LEU A 1 89 ? 9.245 10.271 1.971 1.00 90.94 89 LEU A N 1
ATOM 766 C CA . LEU A 1 89 ? 10.048 11.014 2.929 1.00 90.94 89 LEU A CA 1
ATOM 767 C C . LEU A 1 89 ? 9.783 12.518 2.829 1.00 90.94 89 LEU A C 1
ATOM 769 O O . LEU A 1 89 ? 9.511 13.143 3.852 1.00 90.94 89 LEU A O 1
ATOM 773 N N . SER A 1 90 ? 9.716 13.073 1.613 1.00 89.00 90 SER A N 1
ATOM 774 C CA . SER A 1 90 ? 9.396 14.494 1.391 1.00 89.00 90 SER A CA 1
ATOM 775 C C . SER A 1 90 ? 8.007 14.913 1.897 1.00 89.00 90 SER A C 1
ATOM 777 O O . SER A 1 90 ? 7.743 16.099 2.076 1.00 89.00 90 SER A O 1
ATOM 779 N N . LYS A 1 91 ? 7.119 13.949 2.174 1.00 85.44 91 LYS A N 1
ATOM 780 C CA . LYS A 1 91 ? 5.744 14.171 2.654 1.00 85.44 91 LYS A CA 1
ATOM 781 C C . LYS A 1 91 ? 5.572 13.872 4.147 1.00 85.44 91 LYS A C 1
ATOM 783 O O . LYS A 1 91 ? 4.439 13.843 4.624 1.00 85.44 91 LYS A O 1
ATOM 788 N N . GLY A 1 92 ? 6.664 13.628 4.878 1.00 81.38 92 GLY A N 1
ATOM 789 C CA . GLY A 1 92 ? 6.628 13.322 6.313 1.00 81.38 92 GLY A CA 1
ATOM 790 C C . GLY A 1 92 ? 6.001 11.959 6.624 1.00 81.38 92 GLY A C 1
ATOM 791 O O . GLY A 1 92 ? 5.253 11.816 7.591 1.00 81.38 92 GLY A O 1
ATOM 792 N N . ALA A 1 93 ? 6.243 10.964 5.769 1.00 83.06 93 ALA A N 1
ATOM 793 C CA . ALA A 1 93 ? 5.721 9.614 5.942 1.00 83.06 93 ALA A CA 1
ATOM 794 C C . ALA A 1 93 ? 6.403 8.859 7.101 1.00 83.06 93 ALA A C 1
ATOM 796 O O . ALA A 1 93 ? 7.603 8.992 7.328 1.00 83.06 93 ALA A O 1
ATOM 797 N N . GLY A 1 94 ? 5.639 8.020 7.807 1.00 79.62 94 GLY A N 1
ATOM 798 C CA . GLY A 1 94 ? 6.178 7.088 8.800 1.00 79.62 94 GLY A CA 1
ATOM 799 C C . GLY A 1 94 ? 6.800 5.842 8.161 1.00 79.62 94 GLY A C 1
ATOM 800 O O . GLY A 1 94 ? 6.621 5.578 6.975 1.00 79.62 94 GLY A O 1
ATOM 801 N N . VAL A 1 95 ? 7.494 5.028 8.962 1.00 81.00 95 VAL A N 1
ATOM 802 C CA . VAL A 1 95 ? 8.270 3.861 8.490 1.00 81.00 95 VAL A CA 1
ATOM 803 C C . VAL A 1 95 ? 7.488 2.905 7.575 1.00 81.00 95 VAL A C 1
ATOM 805 O O . VAL A 1 95 ? 7.981 2.528 6.519 1.00 81.00 95 VAL A O 1
ATOM 808 N N . MET A 1 96 ? 6.232 2.576 7.892 1.00 79.25 96 MET A N 1
ATOM 809 C CA . MET A 1 96 ? 5.436 1.658 7.056 1.00 79.25 96 MET A CA 1
ATOM 810 C C . MET A 1 96 ? 5.094 2.234 5.682 1.00 79.25 96 MET A C 1
ATOM 812 O O . MET A 1 96 ? 4.843 1.480 4.747 1.00 79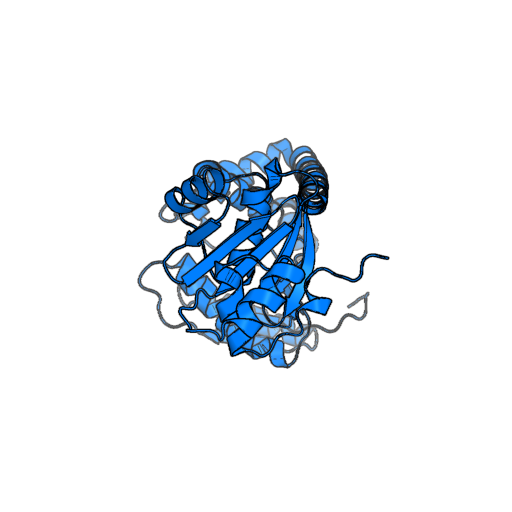.25 96 MET A O 1
ATOM 816 N N . GLU A 1 97 ? 4.997 3.558 5.594 1.00 79.19 97 GLU A N 1
ATOM 817 C CA . GLU A 1 97 ? 4.701 4.295 4.374 1.00 79.19 97 GLU A CA 1
ATOM 818 C C . GLU A 1 97 ? 5.973 4.585 3.561 1.00 79.19 97 GLU A C 1
ATOM 820 O O . GLU A 1 97 ? 5.889 4.698 2.336 1.00 79.19 97 GLU A O 1
ATOM 825 N N . LEU A 1 98 ? 7.126 4.690 4.235 1.00 85.31 98 LEU A N 1
ATOM 826 C CA . LEU A 1 98 ? 8.451 4.862 3.632 1.00 85.31 98 LEU A CA 1
ATOM 827 C C . LEU A 1 98 ? 8.943 3.588 2.951 1.00 85.31 98 LEU A C 1
ATOM 829 O O . LEU A 1 98 ? 9.481 3.648 1.847 1.00 85.31 98 LEU A O 1
ATOM 833 N N . ILE A 1 99 ? 8.755 2.440 3.604 1.00 83.12 99 ILE A N 1
ATOM 834 C CA . ILE A 1 99 ? 9.201 1.149 3.084 1.00 83.12 99 ILE A CA 1
ATOM 835 C C . ILE A 1 99 ? 8.302 0.799 1.908 1.00 83.12 99 ILE A C 1
ATOM 837 O O . ILE A 1 99 ? 7.146 0.422 2.099 1.00 83.12 99 ILE A O 1
ATOM 841 N N . GLY A 1 100 ? 8.848 1.022 0.710 1.00 71.81 100 GLY A N 1
ATOM 842 C CA . GLY A 1 100 ? 8.098 1.176 -0.527 1.00 71.81 100 GLY A CA 1
ATOM 843 C C . GLY A 1 100 ? 7.396 -0.077 -1.031 1.00 71.81 100 GLY A C 1
ATOM 844 O O . GLY A 1 100 ? 6.517 -0.642 -0.385 1.00 71.81 100 GLY A O 1
ATOM 845 N N . LEU A 1 101 ? 7.707 -0.462 -2.262 1.00 84.62 101 LEU A N 1
ATOM 846 C CA . LEU A 1 101 ? 7.037 -1.576 -2.919 1.00 84.62 101 LEU A CA 1
ATOM 847 C C . LEU A 1 101 ? 7.386 -2.901 -2.225 1.00 84.62 101 LEU A C 1
ATOM 849 O O . LEU A 1 101 ? 8.550 -3.185 -1.951 1.00 84.62 101 LEU A O 1
ATOM 853 N N . GLU A 1 102 ? 6.373 -3.719 -1.951 1.00 88.56 102 GLU A N 1
ATOM 854 C CA . GLU A 1 102 ? 6.566 -5.092 -1.478 1.00 88.56 102 GLU A CA 1
ATOM 855 C C . GLU A 1 102 ? 6.822 -6.023 -2.666 1.00 88.56 102 GLU A C 1
ATOM 857 O O . GLU A 1 102 ? 6.293 -5.805 -3.760 1.00 88.56 102 GLU A O 1
ATOM 862 N N . ALA A 1 103 ? 7.622 -7.073 -2.463 1.00 92.06 103 ALA A N 1
ATOM 863 C CA . ALA A 1 103 ? 7.895 -8.058 -3.512 1.00 92.06 103 ALA A CA 1
ATOM 864 C C . ALA A 1 103 ? 6.611 -8.761 -3.971 1.00 92.06 103 ALA A C 1
ATOM 866 O O . ALA A 1 103 ? 6.432 -8.999 -5.163 1.00 92.06 103 ALA A O 1
ATOM 867 N N . ILE A 1 104 ? 5.698 -9.015 -3.034 1.00 93.25 104 ILE A N 1
ATOM 868 C CA . ILE A 1 104 ? 4.374 -9.576 -3.280 1.00 93.25 104 ILE A CA 1
ATOM 869 C C . ILE A 1 104 ? 3.368 -8.693 -2.550 1.00 93.25 104 ILE A C 1
ATOM 871 O O . ILE A 1 104 ? 3.561 -8.374 -1.383 1.00 93.25 104 ILE A O 1
ATOM 875 N N . SER A 1 105 ? 2.309 -8.270 -3.235 1.00 91.25 105 SER A N 1
ATOM 876 C CA . SER A 1 105 ? 1.213 -7.510 -2.623 1.00 91.25 105 SER A CA 1
ATOM 877 C C . SER A 1 105 ? -0.124 -7.930 -3.214 1.00 91.25 105 SER A C 1
ATOM 879 O O . SER A 1 105 ? -0.218 -8.049 -4.432 1.00 91.25 105 SER A O 1
ATOM 881 N N . THR A 1 106 ? -1.168 -8.054 -2.405 1.0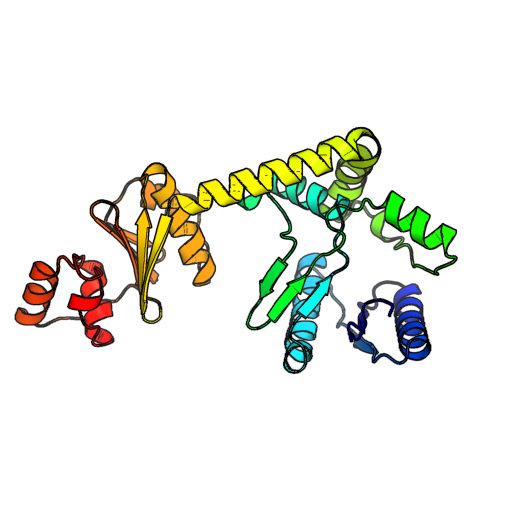0 89.62 106 THR A N 1
ATOM 882 C CA . THR A 1 106 ? -2.504 -8.434 -2.889 1.00 89.62 106 THR A CA 1
ATOM 883 C C . THR A 1 106 ? -3.269 -7.236 -3.445 1.00 89.62 106 THR A C 1
ATOM 885 O O . THR A 1 106 ? -3.251 -6.142 -2.872 1.00 89.62 106 THR A O 1
ATOM 888 N N . ARG A 1 107 ? -3.985 -7.443 -4.550 1.00 88.25 107 ARG A N 1
ATOM 889 C CA . ARG A 1 107 ? -4.968 -6.501 -5.085 1.00 88.25 107 ARG A CA 1
ATOM 890 C C . ARG A 1 107 ? -6.213 -7.275 -5.495 1.00 88.25 107 ARG A C 1
ATOM 892 O O . ARG A 1 107 ? -6.130 -8.131 -6.360 1.00 88.25 107 ARG A O 1
ATOM 899 N N . LYS A 1 108 ? -7.368 -6.907 -4.928 1.00 87.31 108 LYS A N 1
ATOM 900 C CA . LYS A 1 108 ? -8.618 -7.664 -5.108 1.00 87.31 108 LYS A CA 1
ATOM 901 C C . LYS A 1 108 ? -8.348 -9.146 -4.814 1.00 87.31 108 LYS A C 1
ATOM 903 O O . LYS A 1 108 ? -7.850 -9.439 -3.730 1.00 87.31 108 LYS A O 1
ATOM 908 N N . ASP A 1 109 ? -8.575 -10.006 -5.794 1.00 87.94 109 ASP A N 1
ATOM 909 C CA . ASP A 1 109 ? -8.489 -11.456 -5.661 1.00 87.94 109 ASP A CA 1
ATOM 910 C C . ASP A 1 109 ? -7.194 -12.031 -6.266 1.00 87.94 109 ASP A C 1
ATOM 912 O O . ASP A 1 109 ? -7.047 -13.242 -6.349 1.00 87.94 109 ASP A O 1
ATOM 916 N N . TYR A 1 110 ? -6.235 -11.178 -6.659 1.00 93.12 110 TYR A N 1
ATOM 917 C CA . TYR A 1 110 ? -4.982 -11.594 -7.299 1.00 93.12 110 TYR A CA 1
ATOM 918 C C . TYR A 1 110 ? -3.734 -11.000 -6.623 1.00 93.12 110 TYR A C 1
ATOM 920 O O . TYR A 1 110 ? -3.789 -9.995 -5.898 1.00 93.12 110 TYR A O 1
ATOM 928 N N . GLN A 1 111 ? -2.571 -11.612 -6.862 1.00 95.75 111 GLN A N 1
ATOM 929 C CA . GLN A 1 111 ? -1.291 -11.125 -6.336 1.00 95.75 111 GLN A CA 1
ATOM 930 C C . GLN A 1 111 ? -0.550 -10.265 -7.362 1.00 95.75 111 GLN A C 1
ATOM 932 O O . GLN A 1 111 ? -0.553 -10.537 -8.556 1.00 95.75 111 GLN A O 1
ATOM 937 N N . ILE A 1 112 ? 0.128 -9.218 -6.898 1.00 95.62 112 ILE A N 1
ATOM 938 C CA . ILE A 1 112 ? 1.077 -8.434 -7.691 1.00 95.62 112 ILE A CA 1
ATOM 939 C C . ILE A 1 112 ? 2.486 -8.818 -7.255 1.00 95.62 112 ILE A C 1
ATOM 941 O O . ILE A 1 112 ? 2.845 -8.583 -6.099 1.00 95.62 112 ILE A O 1
ATOM 945 N N . ILE A 1 113 ? 3.282 -9.334 -8.188 1.00 96.06 113 ILE A N 1
ATOM 946 C CA . ILE A 1 113 ? 4.647 -9.817 -7.967 1.00 96.06 113 ILE A CA 1
ATOM 947 C C . ILE A 1 113 ? 5.643 -8.857 -8.631 1.00 96.06 113 ILE A C 1
ATOM 949 O O . ILE A 1 113 ? 5.442 -8.416 -9.762 1.00 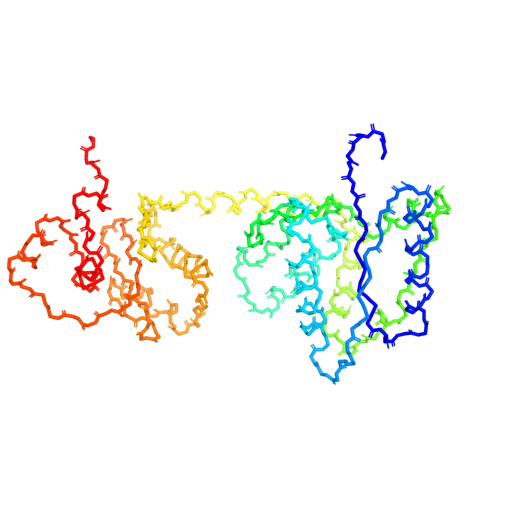96.06 113 ILE A O 1
ATOM 953 N N . ARG A 1 114 ? 6.720 -8.505 -7.925 1.00 95.44 114 ARG A N 1
ATOM 954 C CA . ARG A 1 114 ? 7.763 -7.570 -8.379 1.00 95.44 114 ARG A CA 1
ATOM 955 C C . ARG A 1 114 ? 9.145 -8.215 -8.214 1.00 95.44 114 ARG A C 1
ATOM 957 O O . ARG A 1 114 ? 9.811 -7.967 -7.208 1.00 95.44 114 ARG A O 1
ATOM 964 N N . PRO A 1 115 ? 9.571 -9.067 -9.161 1.00 94.69 115 PRO A N 1
ATOM 965 C CA . PRO A 1 115 ? 10.789 -9.860 -9.001 1.00 94.69 115 PRO A CA 1
ATOM 966 C C . PRO A 1 115 ? 12.070 -9.012 -9.035 1.00 94.69 115 PRO A C 1
ATOM 968 O O . PRO A 1 115 ? 13.068 -9.397 -8.439 1.00 94.69 115 PRO A O 1
ATOM 971 N N . LEU A 1 116 ? 12.033 -7.841 -9.677 1.00 95.62 116 LEU A N 1
ATOM 972 C CA . LEU A 1 116 ? 13.212 -7.011 -9.937 1.00 95.62 116 LEU A CA 1
ATOM 973 C C . LEU A 1 116 ? 13.496 -5.960 -8.855 1.00 95.62 116 LEU A C 1
ATOM 975 O O . LEU A 1 116 ? 14.376 -5.132 -9.038 1.00 95.62 116 LEU A O 1
ATOM 979 N N . LEU A 1 117 ? 12.805 -5.971 -7.706 1.00 93.62 117 LEU A N 1
ATOM 980 C CA . LEU A 1 117 ? 12.951 -4.907 -6.692 1.00 93.62 117 LEU A CA 1
ATOM 981 C C . LEU A 1 117 ? 14.363 -4.748 -6.112 1.00 93.62 117 LEU A C 1
ATOM 983 O O . LEU A 1 117 ? 14.642 -3.727 -5.495 1.00 93.62 117 LEU A O 1
ATOM 987 N N . LYS A 1 118 ? 15.231 -5.752 -6.255 1.00 94.50 118 LYS A N 1
ATOM 988 C CA . LYS A 1 118 ? 16.635 -5.676 -5.826 1.00 94.50 118 LYS A CA 1
ATOM 989 C C . LYS A 1 118 ? 17.605 -5.382 -6.971 1.00 94.50 118 LYS A C 1
ATOM 991 O O . LYS A 1 118 ? 18.781 -5.192 -6.704 1.00 94.50 118 LYS A O 1
ATOM 996 N N . THR A 1 119 ? 17.116 -5.358 -8.206 1.00 96.00 119 THR A N 1
ATOM 997 C CA . THR A 1 119 ? 17.909 -5.145 -9.417 1.00 96.00 119 THR A CA 1
ATOM 998 C C . THR A 1 119 ? 17.894 -3.664 -9.771 1.00 96.00 119 THR A C 1
ATOM 1000 O O . THR A 1 119 ? 16.827 -3.046 -9.765 1.00 96.00 119 THR A O 1
ATOM 1003 N N . SER A 1 120 ? 19.058 -3.084 -10.045 1.00 94.62 120 SER A N 1
ATOM 1004 C CA . SER A 1 120 ? 19.179 -1.685 -10.457 1.00 94.62 120 SER A CA 1
ATOM 1005 C C . SER A 1 120 ? 18.867 -1.486 -11.940 1.00 94.62 120 SER A C 1
ATOM 1007 O O . SER A 1 120 ? 18.841 -2.425 -12.737 1.00 94.62 120 SER A O 1
ATOM 1009 N N . LYS A 1 121 ? 18.679 -0.223 -12.327 1.00 91.50 121 LYS A N 1
ATOM 1010 C CA . LYS A 1 121 ? 18.456 0.165 -13.723 1.00 91.50 121 LYS A CA 1
ATOM 1011 C C . LYS A 1 121 ? 19.643 -0.235 -14.598 1.00 91.50 121 LYS A C 1
ATOM 1013 O O . LYS A 1 121 ? 19.430 -0.762 -15.683 1.00 91.50 121 LYS A O 1
ATOM 1018 N N . ASP A 1 122 ? 20.862 -0.015 -14.114 1.00 91.44 122 ASP A N 1
ATOM 1019 C CA . ASP A 1 122 ? 22.078 -0.283 -14.886 1.00 91.44 122 ASP A CA 1
ATOM 1020 C C . ASP A 1 122 ? 22.282 -1.785 -15.089 1.00 91.44 122 ASP A C 1
ATOM 1022 O O . ASP A 1 122 ? 22.633 -2.196 -16.185 1.00 91.44 122 ASP A O 1
ATOM 1026 N N . GLU A 1 123 ? 21.971 -2.613 -14.081 1.00 94.31 123 GLU A N 1
ATOM 1027 C CA . GLU A 1 123 ? 22.009 -4.080 -14.217 1.00 94.31 123 GLU A CA 1
ATOM 1028 C C . GLU A 1 123 ? 21.025 -4.566 -15.282 1.00 94.31 123 GLU A C 1
ATOM 1030 O O . GLU A 1 123 ? 21.326 -5.479 -16.048 1.00 94.31 123 GLU A O 1
ATOM 1035 N N . LEU A 1 124 ? 19.840 -3.948 -15.355 1.00 93.50 124 LEU A N 1
ATOM 1036 C CA . LEU A 1 124 ? 18.861 -4.266 -16.391 1.00 93.50 124 LEU A CA 1
ATOM 1037 C C . LEU A 1 124 ? 19.348 -3.840 -17.778 1.00 93.50 124 LEU A C 1
ATOM 1039 O O . LEU A 1 124 ? 19.158 -4.594 -18.728 1.00 93.50 124 LEU A O 1
ATOM 1043 N N . ILE A 1 125 ? 19.961 -2.661 -17.905 1.00 92.19 125 ILE A N 1
ATOM 1044 C CA . ILE A 1 125 ? 20.508 -2.175 -19.180 1.00 92.19 125 ILE A CA 1
ATOM 1045 C C . ILE A 1 125 ? 21.645 -3.088 -19.644 1.00 92.19 125 ILE A C 1
ATOM 1047 O O . ILE A 1 125 ? 21.584 -3.591 -20.762 1.00 92.19 125 ILE A O 1
ATOM 1051 N N . GLU A 1 126 ? 22.605 -3.391 -18.772 1.00 94.12 126 GLU A N 1
ATOM 1052 C CA . GLU A 1 126 ? 23.723 -4.293 -19.067 1.00 94.12 126 GLU A CA 1
ATOM 1053 C C . GLU A 1 126 ? 23.228 -5.679 -19.501 1.00 94.12 126 GLU A C 1
ATOM 1055 O O . GLU A 1 126 ? 23.718 -6.247 -20.481 1.00 94.12 126 GLU A O 1
ATOM 1060 N N . PHE A 1 127 ? 22.205 -6.213 -18.825 1.00 94.88 127 PHE A N 1
ATOM 1061 C CA . PHE A 1 127 ? 21.583 -7.477 -19.209 1.00 94.88 127 PHE A CA 1
ATOM 1062 C C . PHE A 1 127 ? 20.930 -7.406 -20.597 1.00 94.88 127 PHE A C 1
ATOM 1064 O O . PHE A 1 127 ? 21.086 -8.332 -21.397 1.00 94.88 127 PHE A O 1
ATOM 1071 N N . LEU A 1 128 ? 20.189 -6.335 -20.895 1.00 93.19 128 LEU A N 1
ATOM 1072 C CA . LEU A 1 128 ? 19.524 -6.153 -22.187 1.00 93.19 128 LEU A CA 1
ATOM 1073 C C . LEU A 1 128 ? 20.541 -6.016 -23.325 1.00 93.19 128 LEU A C 1
ATOM 1075 O O . LEU A 1 128 ? 20.383 -6.678 -24.351 1.00 93.19 128 LEU A O 1
ATOM 1079 N N . GLU A 1 129 ? 21.594 -5.222 -23.126 1.00 93.31 129 GLU A N 1
ATOM 1080 C CA . GLU A 1 129 ? 22.677 -5.016 -24.093 1.00 93.31 129 GLU A CA 1
ATOM 1081 C C . GLU A 1 129 ? 23.460 -6.308 -24.343 1.00 93.31 129 GLU A C 1
ATOM 1083 O O . GLU A 1 129 ? 23.588 -6.739 -25.488 1.00 93.31 129 GLU A O 1
ATOM 1088 N N . SER A 1 130 ? 23.885 -7.000 -23.280 1.00 95.19 130 SER A N 1
ATOM 1089 C CA . SER A 1 130 ? 24.658 -8.250 -23.381 1.00 95.19 130 SER A CA 1
ATOM 1090 C C . SER A 1 130 ? 23.902 -9.371 -24.102 1.00 95.19 130 SER A C 1
ATOM 1092 O O . SER A 1 130 ? 24.514 -10.267 -24.681 1.00 95.19 130 SER A O 1
ATOM 1094 N N . ASN A 1 131 ? 22.567 -9.331 -24.080 1.00 92.31 131 ASN A N 1
ATOM 1095 C CA . ASN A 1 131 ? 21.706 -10.317 -24.735 1.00 92.31 131 ASN A CA 1
ATOM 1096 C C . ASN A 1 131 ? 21.070 -9.803 -26.038 1.00 92.31 131 ASN A C 1
ATOM 1098 O O . ASN A 1 131 ? 20.249 -10.507 -26.629 1.00 92.31 131 ASN A O 1
ATOM 1102 N N . ASN A 1 132 ? 21.429 -8.600 -26.499 1.00 91.12 132 ASN A N 1
ATOM 1103 C CA . ASN A 1 132 ? 20.864 -7.958 -27.689 1.00 91.12 132 ASN A CA 1
ATOM 1104 C C . ASN A 1 132 ? 19.325 -7.876 -27.682 1.00 91.12 132 ASN A C 1
ATOM 1106 O O . ASN A 1 132 ? 18.666 -8.005 -28.719 1.00 91.12 132 ASN A O 1
ATOM 1110 N N . TYR A 1 133 ? 18.726 -7.661 -26.510 1.00 88.94 133 TYR A N 1
ATOM 1111 C CA . TYR A 1 133 ? 17.293 -7.425 -26.410 1.00 88.94 133 TYR A CA 1
ATOM 1112 C C . TYR A 1 133 ? 16.978 -5.970 -26.735 1.00 88.94 133 TYR A C 1
ATOM 1114 O O . TYR A 1 133 ? 17.453 -5.049 -26.076 1.00 88.94 133 TYR A O 1
ATOM 1122 N N . ARG A 1 134 ? 16.104 -5.753 -27.721 1.00 88.06 134 ARG A N 1
ATOM 1123 C CA . ARG A 1 134 ? 15.582 -4.417 -28.008 1.00 88.06 134 ARG A CA 1
ATOM 1124 C C . ARG A 1 134 ? 14.704 -3.946 -26.847 1.00 88.06 134 ARG A C 1
ATOM 1126 O O . ARG A 1 134 ? 13.797 -4.659 -26.413 1.00 88.06 134 ARG A O 1
ATOM 1133 N N . TYR A 1 135 ? 14.951 -2.721 -26.400 1.00 87.06 135 TYR A N 1
ATOM 1134 C CA . TYR A 1 135 ? 14.145 -1.996 -25.424 1.00 87.06 135 TYR A CA 1
ATOM 1135 C C . TYR A 1 135 ? 13.908 -0.562 -25.907 1.00 87.06 135 TYR A C 1
ATOM 1137 O O . TYR A 1 135 ? 14.599 -0.067 -26.797 1.00 87.06 135 TYR A O 1
ATOM 1145 N N . PHE A 1 136 ? 12.900 0.094 -25.339 1.00 83.50 136 PHE A N 1
ATOM 1146 C CA . PHE A 1 136 ? 12.543 1.468 -25.680 1.00 83.50 136 PHE A CA 1
ATOM 1147 C C . PHE A 1 136 ? 12.909 2.383 -24.516 1.00 83.50 136 PHE A C 1
ATOM 1149 O O . PHE A 1 136 ? 12.473 2.161 -23.385 1.00 83.50 136 PHE A O 1
ATOM 1156 N N . VAL A 1 137 ? 13.709 3.413 -24.793 1.00 69.88 137 VAL A N 1
ATOM 1157 C CA . VAL A 1 137 ? 14.025 4.461 -23.820 1.00 69.88 137 VAL A CA 1
ATOM 1158 C C . VAL A 1 137 ? 13.045 5.606 -24.021 1.00 69.88 137 VAL A C 1
ATOM 1160 O O . VAL A 1 137 ? 12.981 6.216 -25.085 1.00 69.88 137 VAL A O 1
ATOM 1163 N N . ASP A 1 138 ? 12.261 5.888 -22.988 1.00 65.06 138 ASP A N 1
ATOM 1164 C CA . ASP A 1 138 ? 11.303 6.985 -23.003 1.00 65.06 138 ASP A CA 1
ATOM 1165 C C . ASP A 1 138 ? 12.034 8.338 -22.910 1.00 65.06 138 ASP A C 1
ATOM 1167 O O . ASP A 1 138 ? 12.661 8.644 -21.896 1.00 65.06 138 ASP A O 1
ATOM 1171 N N . SER A 1 139 ? 11.924 9.166 -23.952 1.00 53.03 139 SER A N 1
ATOM 1172 C CA . SER A 1 139 ? 12.467 10.532 -23.987 1.00 53.03 139 SER A CA 1
ATOM 1173 C C . SER A 1 139 ? 11.730 11.509 -23.057 1.00 53.03 139 SER A C 1
ATOM 1175 O O . SER A 1 139 ? 12.275 12.547 -22.691 1.00 53.03 139 SER A O 1
ATOM 1177 N N . SER A 1 140 ? 10.519 11.183 -22.595 1.00 50.19 140 SER A N 1
ATOM 1178 C CA . SER A 1 140 ? 9.802 11.967 -21.580 1.00 50.19 140 SER A CA 1
ATOM 1179 C C . SER A 1 140 ? 10.316 11.745 -20.151 1.00 50.19 140 SER A C 1
ATOM 1181 O O . SER A 1 140 ? 9.950 12.514 -19.258 1.00 50.19 140 SER A O 1
ATOM 1183 N N . ASN A 1 141 ? 11.227 10.782 -19.936 1.00 51.97 141 ASN A N 1
ATOM 1184 C CA . ASN A 1 141 ? 11.988 10.664 -18.684 1.00 51.97 141 ASN A CA 1
ATOM 1185 C C . ASN A 1 141 ? 12.836 11.914 -18.396 1.00 51.97 141 ASN A C 1
ATOM 1187 O O . ASN A 1 141 ? 13.131 12.183 -17.239 1.00 51.97 141 ASN A O 1
ATOM 1191 N N . PHE A 1 142 ? 13.159 12.704 -19.424 1.00 49.66 142 PHE A N 1
ATOM 1192 C CA . PHE A 1 142 ? 13.920 13.952 -19.314 1.00 49.66 142 PHE A CA 1
ATOM 1193 C C . PHE A 1 142 ? 13.038 15.193 -19.094 1.00 49.66 142 PHE A C 1
ATOM 1195 O O . PHE A 1 142 ? 13.515 16.321 -19.172 1.00 49.66 142 PHE A O 1
ATOM 1202 N N . SER A 1 143 ? 11.730 15.018 -18.867 1.00 52.47 143 SER A N 1
ATOM 1203 C CA . SER A 1 143 ? 10.837 16.135 -18.561 1.00 52.47 143 SER A CA 1
ATOM 1204 C C . SER A 1 143 ? 10.724 16.351 -17.050 1.00 52.47 143 SER A C 1
ATOM 1206 O O . SER A 1 143 ? 10.029 15.597 -16.364 1.00 52.47 143 SER A O 1
ATOM 1208 N N . ASP A 1 144 ? 11.294 17.457 -16.564 1.00 49.56 144 ASP A N 1
ATOM 1209 C CA . ASP A 1 144 ? 11.175 17.942 -15.172 1.00 49.56 144 ASP A CA 1
ATOM 1210 C C . ASP A 1 144 ? 9.758 18.400 -14.793 1.00 49.56 144 ASP A C 1
ATOM 1212 O O . ASP A 1 144 ? 9.482 18.785 -13.656 1.00 49.56 144 ASP A O 1
ATOM 1216 N N . LYS A 1 145 ? 8.816 18.355 -15.743 1.00 55.62 145 LYS A N 1
ATOM 1217 C CA . LYS A 1 145 ? 7.422 18.759 -15.534 1.00 55.62 145 LYS A CA 1
ATOM 1218 C C . LYS A 1 145 ? 6.703 17.878 -14.507 1.00 55.62 145 LYS A C 1
ATOM 1220 O O . LYS A 1 145 ? 5.699 18.304 -13.935 1.00 55.62 145 LYS A O 1
ATOM 1225 N N . TYR A 1 146 ? 7.192 16.659 -14.281 1.00 67.38 146 TYR A N 1
ATOM 1226 C CA . TYR A 1 146 ? 6.625 15.720 -13.320 1.00 67.38 146 TYR A CA 1
ATOM 1227 C C . TYR A 1 146 ? 7.561 15.559 -12.120 1.00 67.38 146 TYR A C 1
ATOM 1229 O O . TYR A 1 146 ? 8.682 15.078 -12.262 1.00 67.38 146 TYR A O 1
ATOM 1237 N N . GLU A 1 147 ? 7.063 15.899 -10.924 1.00 76.19 147 GLU A N 1
ATOM 1238 C CA . GLU A 1 147 ? 7.777 15.767 -9.639 1.00 76.19 147 GLU A CA 1
ATOM 1239 C C . GLU A 1 147 ? 8.444 14.388 -9.503 1.00 76.19 147 GLU A C 1
ATOM 1241 O O . GLU A 1 147 ? 9.586 14.270 -9.073 1.00 76.19 147 GLU A O 1
ATOM 1246 N N . ARG A 1 148 ? 7.750 13.338 -9.945 1.00 79.44 148 ARG A N 1
ATOM 1247 C CA . ARG A 1 148 ? 8.222 11.956 -9.900 1.00 79.44 148 ARG A CA 1
ATOM 1248 C C . ARG A 1 148 ? 9.451 11.685 -10.769 1.00 79.44 148 ARG A C 1
ATOM 1250 O O . ARG A 1 148 ? 10.351 10.983 -10.319 1.00 79.44 148 ARG A O 1
ATOM 1257 N N . ASN A 1 149 ? 9.498 12.235 -11.985 1.00 77.69 149 ASN A N 1
ATOM 1258 C CA . ASN A 1 149 ? 10.650 12.084 -12.878 1.00 77.69 149 ASN A CA 1
ATOM 1259 C C . ASN A 1 149 ? 11.877 12.756 -12.272 1.00 77.69 149 ASN A C 1
ATOM 1261 O O . ASN A 1 149 ? 12.945 12.154 -12.227 1.00 77.69 149 ASN A O 1
ATOM 1265 N N . ARG A 1 150 ? 11.684 13.948 -11.698 1.00 80.38 150 ARG A N 1
ATOM 1266 C CA . ARG A 1 150 ? 12.735 14.653 -10.969 1.00 80.38 150 ARG A CA 1
ATOM 1267 C C . ARG A 1 150 ? 13.273 13.818 -9.806 1.00 80.38 150 ARG A C 1
ATOM 1269 O O . ARG A 1 150 ? 14.481 13.674 -9.666 1.00 80.38 150 ARG A O 1
ATOM 1276 N N . PHE A 1 151 ? 12.391 13.199 -9.011 1.00 84.38 151 PHE A N 1
ATOM 1277 C CA . PHE A 1 151 ? 12.829 12.312 -7.928 1.00 84.38 151 PHE A CA 1
ATOM 1278 C C . PHE A 1 151 ? 13.634 11.103 -8.414 1.00 84.38 151 PHE A C 1
ATOM 1280 O O . PHE A 1 151 ? 14.580 10.683 -7.742 1.00 84.38 151 PHE A O 1
ATOM 1287 N N . ARG A 1 152 ? 13.261 10.546 -9.569 1.00 85.25 152 ARG A N 1
ATOM 1288 C CA . ARG A 1 152 ? 13.953 9.408 -10.171 1.00 85.25 152 ARG A CA 1
ATOM 1289 C C . ARG A 1 152 ? 15.349 9.788 -10.649 1.00 85.25 152 ARG A C 1
ATOM 1291 O O . ARG A 1 152 ? 16.308 9.135 -10.252 1.00 85.25 152 ARG A O 1
ATOM 1298 N N . GLU A 1 153 ? 15.454 10.819 -11.481 1.00 82.88 153 GLU A N 1
ATOM 1299 C CA . GLU A 1 153 ? 16.713 11.181 -12.135 1.00 82.88 153 GLU A CA 1
ATOM 1300 C C . GLU A 1 153 ? 17.676 11.900 -11.177 1.00 82.88 153 GLU A C 1
ATOM 1302 O O . GLU A 1 153 ? 18.817 11.467 -11.032 1.00 82.88 153 GLU A O 1
ATOM 1307 N N . GLU A 1 154 ? 17.224 12.928 -10.446 1.00 84.38 154 GLU A N 1
ATOM 1308 C CA . GLU A 1 154 ? 18.117 13.723 -9.584 1.00 84.38 154 GLU A CA 1
ATOM 1309 C C . GLU A 1 154 ? 18.538 12.982 -8.307 1.00 84.38 154 GLU A C 1
ATOM 1311 O O . GLU A 1 154 ? 19.661 13.165 -7.834 1.00 84.38 154 GLU A O 1
ATOM 1316 N N . PHE A 1 155 ? 17.655 12.155 -7.729 1.00 89.38 155 PHE A N 1
ATOM 1317 C CA . PHE A 1 155 ? 17.910 11.529 -6.427 1.00 89.38 155 PHE A CA 1
ATOM 1318 C C . PHE A 1 155 ? 18.091 10.014 -6.514 1.00 89.38 155 PHE A C 1
ATOM 1320 O O . PHE A 1 155 ? 19.121 9.509 -6.079 1.00 89.38 155 PHE A O 1
ATOM 1327 N N . ALA A 1 156 ? 17.118 9.260 -7.036 1.00 92.25 156 ALA A N 1
ATOM 1328 C CA . ALA A 1 156 ? 17.162 7.798 -6.934 1.00 92.25 156 ALA A CA 1
ATOM 1329 C C . ALA A 1 156 ? 18.252 7.154 -7.809 1.00 92.25 156 ALA A C 1
ATOM 1331 O O . ALA A 1 156 ? 19.019 6.338 -7.298 1.00 92.25 156 ALA A O 1
ATOM 1332 N N . ASN A 1 157 ? 18.348 7.527 -9.091 1.00 91.56 157 ASN A N 1
ATOM 1333 C CA . ASN A 1 157 ? 19.343 6.977 -10.019 1.00 91.56 157 ASN A CA 1
ATOM 1334 C C . ASN A 1 157 ? 20.766 7.315 -9.553 1.00 91.56 157 ASN A C 1
ATOM 1336 O O . ASN A 1 157 ? 21.538 6.407 -9.254 1.00 91.56 157 ASN A O 1
ATOM 1340 N N . SER A 1 158 ? 21.055 8.606 -9.362 1.00 90.94 158 SER A N 1
ATOM 1341 C CA . SER A 1 158 ? 22.360 9.101 -8.892 1.00 90.94 158 SER A CA 1
ATOM 1342 C C . SER A 1 158 ? 22.807 8.471 -7.563 1.00 90.94 158 SER A C 1
ATOM 1344 O O . SER A 1 158 ? 23.986 8.164 -7.365 1.00 90.94 158 SER A O 1
ATOM 1346 N N . PHE A 1 159 ? 21.875 8.230 -6.632 1.00 94.75 159 PHE A N 1
ATOM 1347 C CA . PHE A 1 159 ? 22.202 7.583 -5.360 1.00 94.75 159 PHE A CA 1
ATOM 1348 C C . PHE A 1 159 ? 22.503 6.088 -5.529 1.00 94.75 159 PHE A C 1
ATOM 1350 O O . PHE A 1 159 ? 23.434 5.577 -4.904 1.00 94.75 159 PHE A O 1
ATOM 1357 N N . ILE A 1 160 ? 21.746 5.378 -6.371 1.00 95.38 160 ILE A N 1
ATOM 1358 C CA . ILE A 1 160 ? 21.968 3.947 -6.625 1.00 95.38 160 ILE A CA 1
ATOM 1359 C C . ILE A 1 160 ? 23.273 3.705 -7.372 1.00 95.38 160 ILE A C 1
ATOM 1361 O O . ILE A 1 160 ? 23.982 2.775 -7.000 1.00 95.38 160 ILE A O 1
ATOM 1365 N N . GLU A 1 161 ? 23.635 4.546 -8.341 1.00 92.62 161 GLU A N 1
ATOM 1366 C CA . GLU A 1 161 ? 24.919 4.444 -9.053 1.00 92.62 161 GLU A CA 1
ATOM 1367 C C . GLU A 1 161 ? 26.115 4.397 -8.088 1.00 92.62 161 GLU A C 1
ATOM 1369 O O . GLU A 1 161 ? 27.070 3.657 -8.308 1.00 92.62 161 GLU A O 1
ATOM 1374 N N . LYS A 1 162 ? 26.048 5.145 -6.978 1.00 94.00 162 LYS A N 1
ATOM 1375 C CA . LYS A 1 162 ? 27.142 5.246 -5.998 1.00 94.00 162 LYS A CA 1
ATOM 1376 C C . LYS A 1 162 ? 27.021 4.277 -4.823 1.00 94.00 162 LYS A C 1
ATOM 1378 O O . LYS A 1 162 ? 28.036 3.881 -4.257 1.00 94.00 162 LYS A O 1
ATOM 1383 N N . TYR A 1 163 ? 25.799 3.930 -4.414 1.00 96.56 163 TYR A N 1
ATOM 1384 C CA . TYR A 1 163 ? 25.540 3.256 -3.134 1.00 96.56 163 TYR A CA 1
ATOM 1385 C C . TYR A 1 163 ? 24.643 2.012 -3.244 1.00 96.56 163 TYR A C 1
ATOM 1387 O O . TYR A 1 163 ? 24.081 1.584 -2.231 1.00 96.56 163 TYR A O 1
ATOM 1395 N N . ARG A 1 164 ? 24.514 1.414 -4.440 1.00 95.44 164 ARG A N 1
ATOM 1396 C CA . ARG A 1 164 ? 23.633 0.268 -4.754 1.00 95.44 164 ARG A CA 1
ATOM 1397 C C . ARG A 1 164 ? 23.559 -0.784 -3.648 1.00 95.44 164 ARG A C 1
ATOM 1399 O O . ARG A 1 164 ? 22.489 -1.000 -3.083 1.00 95.44 164 ARG A O 1
ATOM 1406 N N . ASP A 1 165 ? 24.685 -1.397 -3.292 1.00 95.25 165 ASP A N 1
ATOM 1407 C CA . ASP A 1 165 ? 24.703 -2.512 -2.338 1.00 95.25 165 ASP A CA 1
ATOM 1408 C C . ASP A 1 165 ? 24.233 -2.096 -0.941 1.00 95.25 165 ASP A C 1
ATOM 1410 O O . ASP A 1 165 ? 23.570 -2.857 -0.233 1.00 95.25 165 ASP A O 1
ATOM 1414 N N . GLY A 1 166 ? 24.564 -0.866 -0.537 1.00 96.75 166 GLY A N 1
ATOM 1415 C CA . GLY A 1 166 ? 24.087 -0.290 0.715 1.00 96.75 166 GLY A CA 1
ATOM 1416 C C . GLY A 1 166 ? 22.573 -0.098 0.700 1.00 96.75 166 GLY A C 1
ATOM 1417 O O . GLY A 1 166 ? 21.909 -0.437 1.680 1.00 96.75 166 GLY A O 1
ATOM 1418 N N . VAL A 1 167 ? 22.018 0.377 -0.419 1.00 95.38 167 VAL A N 1
ATOM 1419 C CA . VAL A 1 167 ? 20.572 0.569 -0.607 1.00 95.38 167 VAL A CA 1
ATOM 1420 C C . VAL A 1 167 ? 19.834 -0.767 -0.562 1.00 95.38 167 VAL A C 1
ATOM 1422 O O . VAL A 1 167 ? 18.850 -0.886 0.169 1.00 95.38 167 VAL A O 1
ATOM 1425 N N . VAL A 1 168 ? 20.325 -1.790 -1.272 1.00 94.75 168 VAL A N 1
ATOM 1426 C CA . VAL A 1 168 ? 19.728 -3.138 -1.263 1.00 94.75 168 VAL A CA 1
ATOM 1427 C C . VAL A 1 168 ? 19.691 -3.702 0.159 1.00 94.75 168 VAL A C 1
ATOM 1429 O O . VAL A 1 168 ? 18.619 -4.084 0.635 1.00 94.75 168 VAL A O 1
ATOM 1432 N N . ARG A 1 169 ? 20.825 -3.680 0.878 1.00 95.75 169 ARG A N 1
ATOM 1433 C CA . ARG A 1 169 ? 20.890 -4.141 2.277 1.00 95.75 169 ARG A CA 1
ATOM 1434 C C . ARG A 1 169 ? 19.956 -3.351 3.191 1.00 95.75 169 ARG A C 1
ATOM 1436 O O . ARG A 1 169 ? 19.272 -3.938 4.024 1.00 95.75 169 ARG A O 1
ATOM 1443 N N . SER A 1 170 ? 19.888 -2.033 3.014 1.00 94.06 170 SER A N 1
ATOM 1444 C CA . SER A 1 170 ? 19.015 -1.167 3.814 1.00 94.06 170 SER A CA 1
ATOM 1445 C C . SER A 1 170 ? 17.544 -1.521 3.615 1.00 94.06 170 SER A C 1
ATOM 1447 O O . SER A 1 170 ? 16.807 -1.633 4.591 1.00 94.06 170 SER A O 1
ATOM 1449 N N . PHE A 1 171 ? 17.109 -1.765 2.376 1.00 93.19 171 PHE A N 1
ATOM 1450 C CA . PHE A 1 171 ? 15.739 -2.205 2.119 1.00 93.19 171 PHE A CA 1
ATOM 1451 C C . PHE A 1 171 ? 15.432 -3.581 2.707 1.00 93.19 171 PHE A C 1
ATOM 1453 O O . PHE A 1 171 ? 14.290 -3.810 3.104 1.00 93.19 171 PHE A O 1
ATOM 1460 N N . ASP A 1 172 ? 16.406 -4.487 2.774 1.00 91.81 172 ASP A N 1
ATOM 1461 C CA . ASP A 1 172 ? 16.218 -5.788 3.414 1.00 91.81 172 ASP A CA 1
ATOM 1462 C C . ASP A 1 172 ? 16.052 -5.657 4.935 1.00 91.81 172 ASP A C 1
ATOM 1464 O O . ASP A 1 172 ? 15.085 -6.196 5.475 1.00 91.81 172 ASP A O 1
ATOM 1468 N N . TYR A 1 173 ? 16.891 -4.863 5.611 1.00 92.31 173 TYR A N 1
ATOM 1469 C CA . TYR A 1 173 ? 16.726 -4.586 7.046 1.00 92.31 173 TYR A CA 1
ATOM 1470 C C . TYR A 1 173 ? 15.406 -3.881 7.350 1.00 92.31 173 TYR A C 1
ATOM 1472 O O . TYR A 1 173 ? 14.639 -4.332 8.196 1.00 92.31 173 TYR A O 1
ATOM 1480 N N . LEU A 1 174 ? 15.076 -2.840 6.585 1.00 91.44 174 LEU A N 1
ATOM 1481 C CA . LEU A 1 174 ? 13.825 -2.113 6.763 1.00 91.44 174 LEU A CA 1
ATOM 1482 C C . LEU A 1 174 ? 12.604 -3.033 6.612 1.00 91.44 174 LEU A C 1
ATOM 1484 O O . LEU A 1 174 ? 11.649 -2.909 7.373 1.00 91.44 174 LEU A O 1
ATOM 1488 N N . LYS A 1 175 ? 12.612 -3.982 5.665 1.00 88.31 175 LYS A N 1
ATOM 1489 C CA . LYS A 1 175 ? 11.519 -4.962 5.520 1.00 88.31 175 LYS A CA 1
ATOM 1490 C C . LYS A 1 175 ? 11.362 -5.846 6.760 1.00 88.31 175 LYS A C 1
ATOM 1492 O O . LYS A 1 175 ? 10.225 -6.133 7.133 1.00 88.31 175 LYS A O 1
ATOM 1497 N N . ILE A 1 176 ? 12.463 -6.256 7.387 1.00 88.75 176 ILE A N 1
ATOM 1498 C CA . ILE A 1 176 ? 12.440 -7.039 8.631 1.00 88.75 176 ILE A CA 1
ATOM 1499 C C . ILE A 1 176 ? 11.840 -6.197 9.761 1.00 88.75 176 ILE A C 1
ATOM 1501 O O . ILE A 1 176 ? 10.879 -6.629 10.400 1.00 88.75 176 ILE A O 1
ATOM 1505 N N . ASP A 1 177 ? 12.310 -4.961 9.932 1.00 88.50 177 ASP A N 1
ATOM 1506 C CA . ASP A 1 177 ? 11.788 -4.045 10.952 1.00 88.50 177 ASP A CA 1
ATOM 1507 C C . ASP A 1 177 ? 10.288 -3.782 10.746 1.00 88.50 177 ASP A C 1
ATOM 1509 O O . ASP A 1 177 ? 9.496 -3.786 11.689 1.00 88.50 177 ASP A O 1
ATOM 1513 N N . LYS A 1 178 ? 9.857 -3.616 9.489 1.00 86.00 178 LYS A N 1
ATOM 1514 C CA . LYS A 1 178 ? 8.442 -3.469 9.114 1.00 86.00 178 LYS A CA 1
ATOM 1515 C C . LYS A 1 178 ? 7.596 -4.639 9.608 1.00 86.00 178 LYS A C 1
ATOM 1517 O O . LYS A 1 178 ? 6.508 -4.416 10.139 1.00 86.00 178 LYS A O 1
ATOM 1522 N N . ALA A 1 179 ? 8.068 -5.866 9.395 1.00 84.75 179 ALA A N 1
ATOM 1523 C CA . ALA A 1 179 ? 7.367 -7.074 9.813 1.00 84.75 179 ALA A CA 1
ATOM 1524 C C . ALA A 1 179 ? 7.231 -7.130 11.342 1.00 84.75 179 ALA A C 1
ATOM 1526 O O . ALA A 1 179 ? 6.120 -7.294 11.840 1.00 84.75 179 ALA A O 1
ATOM 1527 N N . GLN A 1 180 ? 8.304 -6.849 12.082 1.00 85.62 180 GLN A N 1
ATOM 1528 C CA . GLN A 1 180 ? 8.276 -6.813 13.550 1.00 85.62 180 GLN A CA 1
ATOM 1529 C C . GLN A 1 180 ? 7.313 -5.748 14.099 1.00 85.62 180 GLN A C 1
ATOM 1531 O O . GLN A 1 180 ? 6.590 -5.970 15.072 1.00 85.62 180 GLN A O 1
ATOM 1536 N N . LEU A 1 181 ? 7.226 -4.581 13.454 1.00 82.50 181 LEU A N 1
ATOM 1537 C CA . LEU A 1 181 ? 6.259 -3.550 13.846 1.00 82.50 181 LEU A CA 1
ATOM 1538 C C . LEU A 1 181 ? 4.804 -4.018 13.681 1.00 82.50 181 LEU A C 1
ATOM 1540 O O . LEU A 1 181 ? 3.938 -3.586 14.445 1.00 82.50 181 LEU A O 1
ATOM 1544 N N . LEU A 1 182 ? 4.527 -4.895 12.713 1.00 81.25 182 LEU A N 1
ATOM 1545 C CA . LEU A 1 182 ? 3.198 -5.473 12.500 1.00 81.25 182 LEU A CA 1
ATOM 1546 C C . LEU A 1 182 ? 2.851 -6.573 13.509 1.00 81.25 182 LEU A C 1
ATOM 1548 O O . LEU A 1 182 ? 1.672 -6.775 13.769 1.00 81.25 182 LEU A O 1
ATOM 1552 N N . GLU A 1 183 ? 3.833 -7.228 14.130 1.00 86.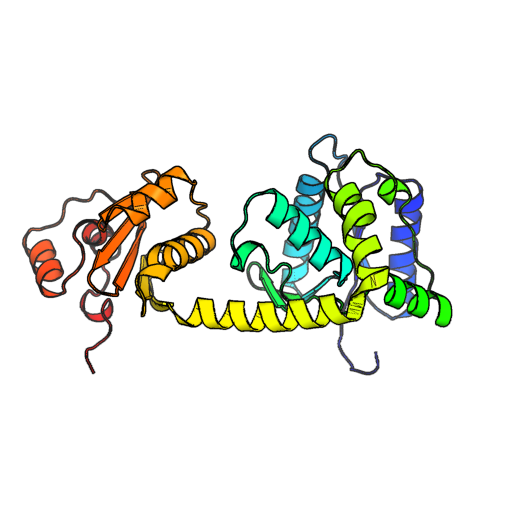12 183 GLU A N 1
ATOM 1553 C CA . GLU A 1 183 ? 3.597 -8.257 15.158 1.00 86.12 183 GLU A CA 1
ATOM 1554 C C . GLU A 1 183 ? 3.022 -7.685 16.465 1.00 86.12 183 GLU A C 1
ATOM 1556 O O . GLU A 1 183 ? 2.443 -8.409 17.272 1.00 86.12 183 GLU A O 1
ATOM 1561 N N . ASN A 1 184 ? 3.105 -6.366 16.663 1.00 88.31 184 ASN A N 1
ATOM 1562 C CA . ASN A 1 184 ? 2.613 -5.690 17.867 1.00 88.31 184 ASN A CA 1
ATOM 1563 C C . ASN A 1 184 ? 1.080 -5.606 17.954 1.00 88.31 184 ASN A C 1
ATOM 1565 O O . ASN A 1 184 ? 0.537 -5.174 18.978 1.00 88.31 184 ASN A O 1
ATOM 1569 N N . PHE A 1 185 ? 0.366 -5.978 16.891 1.00 91.62 185 PHE A N 1
ATOM 1570 C CA . PHE A 1 185 ? -1.082 -6.108 16.916 1.00 91.62 185 PHE A CA 1
ATOM 1571 C C . PHE A 1 185 ? -1.564 -7.184 15.948 1.00 91.62 185 PHE A C 1
ATOM 1573 O O . PHE A 1 185 ? -1.018 -7.376 14.869 1.00 91.62 185 PHE A O 1
ATOM 1580 N N . ARG A 1 186 ? -2.655 -7.856 16.304 1.00 92.31 186 ARG A N 1
ATOM 1581 C CA . ARG A 1 186 ? -3.277 -8.872 15.455 1.00 92.31 186 ARG A CA 1
ATOM 1582 C C . ARG A 1 186 ? -4.782 -8.753 15.463 1.00 92.31 186 ARG A C 1
ATOM 1584 O O . ARG A 1 186 ? -5.389 -8.398 16.470 1.00 92.31 186 ARG A O 1
ATOM 1591 N N . GLU A 1 187 ? -5.381 -9.087 14.335 1.00 93.88 187 GLU A N 1
ATOM 1592 C CA . GLU A 1 187 ? -6.819 -9.281 14.242 1.00 93.88 187 GLU A CA 1
ATOM 1593 C C . GLU A 1 187 ? -7.198 -10.575 14.965 1.00 93.88 187 GLU A C 1
ATOM 1595 O O . GLU A 1 187 ? -6.660 -11.636 14.660 1.00 93.88 187 GLU A O 1
ATOM 1600 N N . ILE A 1 188 ? -8.086 -10.477 15.954 1.00 93.75 188 ILE A N 1
ATOM 1601 C CA . ILE A 1 188 ? -8.565 -11.632 16.732 1.00 93.75 188 ILE A CA 1
ATOM 1602 C C . ILE A 1 188 ? -10.004 -12.010 16.393 1.00 93.75 188 ILE A C 1
ATOM 1604 O O . ILE A 1 188 ? -10.454 -13.096 16.746 1.00 93.75 188 ILE A O 1
ATOM 1608 N N . TYR A 1 189 ? -10.734 -11.108 15.737 1.00 93.88 189 TYR A N 1
ATOM 1609 C CA . TYR A 1 189 ? -12.109 -11.334 15.331 1.00 93.88 189 TYR A CA 1
ATOM 1610 C C . TYR A 1 189 ? -12.455 -10.456 14.132 1.00 93.88 189 TYR A C 1
ATOM 1612 O O . TYR A 1 189 ? -12.135 -9.262 14.112 1.00 93.88 189 TYR A O 1
ATOM 1620 N N . ARG A 1 190 ? -13.166 -11.044 13.170 1.00 93.50 190 ARG A N 1
ATOM 1621 C CA . ARG A 1 190 ? -13.783 -10.342 12.049 1.00 93.50 190 ARG A CA 1
ATOM 1622 C C . ARG A 1 190 ? -15.157 -10.922 11.774 1.00 93.50 190 ARG A C 1
ATOM 1624 O O . ARG A 1 190 ? -15.305 -12.125 11.589 1.00 93.50 190 ARG A O 1
ATOM 1631 N N . TYR A 1 191 ? -16.139 -10.039 11.663 1.00 93.31 191 TYR A N 1
ATOM 1632 C CA . TYR A 1 191 ? -17.444 -10.363 11.110 1.00 93.31 191 TYR A CA 1
ATOM 1633 C C . TYR A 1 191 ? -17.935 -9.182 10.284 1.00 93.31 191 TYR A C 1
ATOM 1635 O O . TYR A 1 191 ? -18.218 -8.112 10.826 1.00 93.31 191 TYR A O 1
ATOM 1643 N N . ARG A 1 192 ? -18.020 -9.371 8.961 1.00 93.06 192 ARG A N 1
ATOM 1644 C CA . ARG A 1 192 ? -18.264 -8.280 8.004 1.00 93.06 192 ARG A CA 1
ATOM 1645 C C . ARG A 1 192 ? -17.254 -7.138 8.229 1.00 93.06 192 ARG A C 1
ATOM 1647 O O . ARG A 1 192 ? -16.049 -7.388 8.197 1.00 93.06 192 ARG A O 1
ATOM 1654 N N . GLU A 1 193 ? -17.717 -5.911 8.464 1.00 95.38 193 GLU A N 1
ATOM 1655 C CA . GLU A 1 193 ? -16.870 -4.745 8.743 1.00 95.38 193 GLU A CA 1
ATOM 1656 C C . GLU A 1 193 ? -16.540 -4.547 10.233 1.00 95.38 193 GLU A C 1
ATOM 1658 O O . GLU A 1 193 ? -15.785 -3.630 10.560 1.00 95.38 193 GLU A O 1
ATOM 1663 N N . LEU A 1 194 ? -17.075 -5.375 11.143 1.00 95.88 194 LEU A N 1
ATOM 1664 C CA . LEU A 1 194 ? -16.628 -5.394 12.537 1.00 95.88 194 LEU A CA 1
ATOM 1665 C C . LEU A 1 194 ? -15.298 -6.140 12.624 1.00 95.88 194 LEU A C 1
ATOM 1667 O O . LEU A 1 194 ? -15.224 -7.334 12.329 1.00 95.88 194 LEU A O 1
ATOM 1671 N N . ILE A 1 195 ? -14.268 -5.435 13.078 1.00 96.44 195 ILE A N 1
ATOM 1672 C CA . ILE A 1 195 ? -12.927 -5.969 13.305 1.00 96.44 195 ILE A CA 1
ATOM 1673 C C . ILE A 1 195 ? -12.524 -5.689 14.747 1.00 96.44 195 ILE A C 1
ATOM 1675 O O . ILE A 1 195 ? -12.744 -4.590 15.265 1.00 96.44 195 ILE A O 1
ATOM 1679 N N . ILE A 1 196 ? -11.897 -6.676 15.386 1.00 95.88 196 ILE A N 1
ATOM 1680 C CA . ILE A 1 196 ? -11.306 -6.524 16.713 1.00 95.88 196 ILE A CA 1
ATOM 1681 C C . ILE A 1 196 ? -9.837 -6.877 16.640 1.00 95.88 196 ILE A C 1
ATOM 1683 O O . ILE A 1 196 ? -9.454 -7.961 16.196 1.00 95.88 196 ILE A O 1
ATOM 1687 N N . LEU A 1 197 ? -9.023 -5.942 17.104 1.00 95.62 197 LEU A N 1
ATOM 1688 C CA . LEU A 1 197 ? -7.581 -6.077 17.170 1.00 95.62 197 LEU A CA 1
ATOM 1689 C C . LEU A 1 197 ? -7.174 -6.279 18.624 1.00 95.62 197 LEU A C 1
ATOM 1691 O O . LEU A 1 197 ? -7.668 -5.573 19.503 1.00 95.62 197 LEU A O 1
ATOM 1695 N N . ARG A 1 198 ? -6.239 -7.191 18.866 1.00 94.50 198 ARG A N 1
ATOM 1696 C CA . ARG A 1 198 ? -5.437 -7.211 20.087 1.00 94.50 198 ARG A CA 1
ATOM 1697 C C . ARG A 1 198 ? -4.136 -6.476 19.815 1.00 94.50 198 ARG A C 1
ATOM 1699 O O . ARG A 1 198 ? -3.489 -6.760 18.813 1.00 94.50 198 ARG A O 1
ATOM 1706 N N . VAL A 1 199 ? -3.763 -5.560 20.696 1.00 93.50 199 VAL A N 1
ATOM 1707 C CA . VAL A 1 199 ? -2.523 -4.787 20.615 1.00 93.50 199 VAL A CA 1
ATOM 1708 C C . VAL A 1 199 ? -1.681 -5.088 21.846 1.00 93.50 199 VAL A C 1
ATOM 1710 O O . VAL A 1 199 ? -2.094 -4.775 22.955 1.00 93.50 199 VAL A O 1
ATOM 1713 N N . GLU A 1 200 ? -0.497 -5.666 21.664 1.00 89.75 200 GLU A N 1
ATOM 1714 C CA . GLU A 1 200 ? 0.386 -6.025 22.785 1.00 89.75 200 GLU A CA 1
ATOM 1715 C C . GLU A 1 200 ? 1.005 -4.775 23.437 1.00 89.75 200 GLU A C 1
ATOM 1717 O O . GLU A 1 200 ? 1.237 -4.730 24.643 1.00 89.75 200 GLU A O 1
ATOM 1722 N N . ASN A 1 201 ? 1.203 -3.708 22.655 1.00 87.94 201 ASN A N 1
ATOM 1723 C CA . ASN A 1 201 ? 1.724 -2.430 23.133 1.00 87.94 201 ASN A CA 1
ATOM 1724 C C . ASN A 1 201 ? 0.899 -1.248 22.603 1.00 87.94 201 ASN A C 1
ATOM 1726 O O . ASN A 1 201 ? 0.889 -0.948 21.409 1.00 87.94 201 ASN A O 1
ATOM 1730 N N . MET A 1 202 ? 0.244 -0.514 23.507 1.00 87.94 202 MET A N 1
ATOM 1731 C CA . MET A 1 202 ? -0.678 0.575 23.158 1.00 87.94 202 MET A CA 1
ATOM 1732 C C . MET A 1 202 ? -0.040 1.746 22.400 1.00 87.94 202 MET A C 1
ATOM 1734 O O . MET A 1 202 ? -0.769 2.510 21.763 1.00 87.94 202 MET A O 1
ATOM 1738 N N . LYS A 1 203 ? 1.295 1.857 22.356 1.00 87.75 203 LYS A N 1
ATOM 1739 C CA . LYS A 1 203 ? 1.989 2.783 21.440 1.00 87.75 203 LYS A CA 1
ATOM 1740 C C . LYS A 1 203 ? 1.638 2.516 19.966 1.00 87.75 203 LYS A C 1
ATOM 1742 O O . LYS A 1 203 ? 1.627 3.445 19.163 1.00 87.75 203 LYS A O 1
ATOM 1747 N N . TYR A 1 204 ? 1.265 1.281 19.619 1.00 89.00 204 TYR A N 1
ATOM 1748 C CA . TYR A 1 204 ? 0.851 0.878 18.272 1.00 89.00 204 TYR A CA 1
ATOM 1749 C C . TYR A 1 204 ? -0.652 1.036 18.008 1.00 89.00 204 TYR A C 1
ATOM 1751 O O . TYR A 1 204 ? -1.092 0.779 16.888 1.00 89.00 204 TYR A O 1
ATOM 1759 N N . LYS A 1 205 ? -1.447 1.516 18.980 1.00 91.31 205 LYS A N 1
ATOM 1760 C CA . LYS A 1 205 ? -2.906 1.714 18.851 1.00 91.31 205 LYS A CA 1
ATOM 1761 C C . LYS A 1 205 ? -3.278 2.455 17.569 1.00 91.31 205 LYS A C 1
ATOM 1763 O O . LYS A 1 205 ? -4.063 1.956 16.766 1.00 91.31 205 LYS A O 1
ATOM 1768 N N . ILE A 1 206 ? -2.700 3.641 17.360 1.00 91.62 206 ILE A N 1
ATOM 1769 C CA . ILE A 1 206 ? -3.026 4.467 16.191 1.00 91.62 206 ILE A CA 1
ATOM 1770 C C . ILE A 1 206 ? -2.645 3.769 14.886 1.00 91.62 206 ILE A C 1
ATOM 1772 O O . ILE A 1 206 ? -3.363 3.871 13.893 1.00 91.62 206 ILE A O 1
ATOM 1776 N N . LYS A 1 207 ? -1.542 3.015 14.900 1.00 89.25 207 LYS A N 1
ATOM 1777 C CA . LYS A 1 207 ? -1.050 2.305 13.726 1.00 89.25 207 LYS A CA 1
ATOM 1778 C C . LYS A 1 207 ? -1.961 1.142 13.350 1.00 89.25 207 LYS A C 1
ATOM 1780 O O . LYS A 1 207 ? -2.328 1.018 12.184 1.00 89.25 207 LYS A O 1
ATOM 1785 N N . ALA A 1 208 ? -2.368 0.354 14.342 1.00 92.56 208 ALA A N 1
ATOM 1786 C CA . ALA A 1 208 ? -3.307 -0.748 14.188 1.00 92.56 208 ALA A CA 1
ATOM 1787 C C . ALA A 1 208 ? -4.639 -0.260 13.592 1.00 92.56 208 ALA A C 1
ATOM 1789 O O . ALA A 1 208 ? -5.153 -0.843 12.635 1.00 92.56 208 ALA A O 1
ATOM 1790 N N . ILE A 1 209 ? -5.154 0.864 14.100 1.00 94.50 209 ILE A N 1
ATOM 1791 C CA . ILE A 1 209 ? -6.385 1.495 13.606 1.00 94.50 209 ILE A CA 1
ATOM 1792 C C . ILE A 1 209 ? -6.221 1.992 12.168 1.00 94.50 209 ILE A C 1
ATOM 1794 O O . ILE A 1 209 ? -7.054 1.679 11.321 1.00 94.50 209 ILE A O 1
ATOM 1798 N N . ASP A 1 210 ? -5.158 2.745 11.874 1.00 91.19 210 ASP A N 1
ATOM 1799 C CA . ASP A 1 210 ? -4.924 3.334 10.550 1.00 91.19 210 ASP A CA 1
ATOM 1800 C C . ASP A 1 210 ? -4.774 2.257 9.466 1.00 91.19 210 ASP A C 1
ATOM 1802 O O . ASP A 1 210 ? -5.391 2.359 8.408 1.00 91.19 210 ASP A O 1
ATOM 1806 N N . ILE A 1 211 ? -4.029 1.181 9.744 1.00 88.81 211 ILE A N 1
ATOM 1807 C CA . ILE A 1 211 ? -3.895 0.035 8.830 1.00 88.81 211 ILE A CA 1
ATOM 1808 C C . ILE A 1 211 ? -5.244 -0.657 8.615 1.00 88.81 211 ILE A C 1
ATOM 1810 O O . ILE A 1 211 ? -5.587 -1.010 7.486 1.00 88.81 211 ILE A O 1
ATOM 1814 N N . THR A 1 212 ? -6.025 -0.838 9.677 1.00 93.12 212 THR A N 1
ATOM 1815 C CA . THR A 1 212 ? -7.311 -1.541 9.600 1.00 93.12 212 THR A CA 1
ATOM 1816 C C . THR A 1 212 ? -8.355 -0.736 8.834 1.00 93.12 212 THR A C 1
ATOM 1818 O O . THR A 1 212 ? -9.018 -1.275 7.950 1.00 93.12 212 THR A O 1
ATOM 1821 N N . LEU A 1 213 ? -8.453 0.569 9.086 1.00 94.19 213 LEU A N 1
ATOM 1822 C CA . LEU A 1 213 ? -9.347 1.453 8.341 1.00 94.19 213 LEU A CA 1
ATOM 1823 C C . LEU A 1 213 ? -8.931 1.584 6.873 1.00 94.19 213 LEU A C 1
ATOM 1825 O O . LEU A 1 213 ? -9.798 1.536 6.006 1.00 94.19 213 LEU A O 1
ATOM 1829 N N . LYS A 1 214 ? -7.625 1.631 6.571 1.00 89.25 214 LYS A N 1
ATOM 1830 C CA . LYS A 1 214 ? -7.118 1.582 5.187 1.00 89.25 214 LYS A CA 1
ATOM 1831 C C . LYS A 1 214 ? -7.603 0.331 4.451 1.00 89.25 214 LYS A C 1
ATOM 1833 O O . LYS A 1 214 ? -8.063 0.445 3.317 1.00 89.25 214 LYS A O 1
ATOM 1838 N N . LYS A 1 215 ? -7.550 -0.845 5.094 1.00 87.12 215 LYS A N 1
ATOM 1839 C CA . LYS A 1 215 ? -8.082 -2.105 4.533 1.00 87.12 215 LYS A CA 1
ATOM 1840 C C . LYS A 1 215 ? -9.595 -2.049 4.299 1.00 87.12 215 LYS A C 1
ATOM 1842 O O . LYS A 1 215 ? -10.080 -2.635 3.342 1.00 87.12 215 LYS A O 1
ATOM 1847 N N . LEU A 1 216 ? -10.319 -1.318 5.143 1.00 89.44 216 LEU A N 1
ATOM 1848 C CA . LEU A 1 216 ? -11.754 -1.048 5.006 1.00 89.44 216 LEU A CA 1
ATOM 1849 C C . LEU A 1 216 ? -12.070 0.111 4.035 1.00 89.44 216 LEU A C 1
ATOM 1851 O O . LEU A 1 216 ? -13.219 0.532 3.933 1.00 89.44 216 LEU A O 1
ATOM 1855 N N . GLY A 1 217 ? -11.068 0.642 3.324 1.00 88.12 217 GLY A N 1
ATOM 1856 C CA . GLY A 1 217 ? -11.245 1.705 2.332 1.00 88.12 217 GLY A CA 1
ATOM 1857 C C . GLY A 1 217 ? -11.349 3.120 2.910 1.00 88.12 217 GLY A C 1
ATOM 1858 O O . GLY A 1 217 ? -11.746 4.037 2.195 1.00 88.12 217 GLY A O 1
ATOM 1859 N N . TYR A 1 218 ? -10.985 3.329 4.178 1.00 92.12 218 TYR A N 1
ATOM 1860 C CA . TYR A 1 218 ? -11.053 4.625 4.852 1.00 92.12 218 TYR A CA 1
ATOM 1861 C C . TYR A 1 218 ? -9.662 5.182 5.185 1.00 92.12 218 TYR A C 1
ATOM 1863 O O . TYR A 1 218 ? -8.855 4.541 5.858 1.00 92.12 218 TYR A O 1
ATOM 1871 N N . LEU A 1 219 ? -9.378 6.407 4.729 1.00 90.12 219 LEU A N 1
ATOM 1872 C CA . LEU A 1 219 ? -8.112 7.102 4.979 1.00 90.12 219 LEU A CA 1
ATOM 1873 C C . LEU A 1 219 ? -8.287 8.165 6.065 1.00 90.12 219 LEU A C 1
ATOM 1875 O O . LEU A 1 219 ? -9.039 9.119 5.885 1.00 90.12 219 LEU A O 1
ATOM 1879 N N . LEU A 1 220 ? -7.545 8.026 7.166 1.00 90.88 220 LEU A N 1
ATOM 1880 C CA . LEU A 1 220 ? -7.549 9.011 8.247 1.00 90.88 220 LEU A CA 1
ATOM 1881 C C . LEU A 1 220 ? -6.834 10.308 7.842 1.00 90.88 220 LEU A C 1
ATOM 1883 O O . LEU A 1 220 ? -5.751 10.276 7.243 1.00 90.88 220 LEU A O 1
ATOM 1887 N N . SER A 1 221 ? -7.393 11.448 8.250 1.00 90.38 221 SER A N 1
ATOM 1888 C CA . SER A 1 221 ? -6.702 12.741 8.250 1.00 90.38 221 SER A CA 1
ATOM 1889 C C . SER A 1 221 ? -5.780 12.879 9.469 1.00 90.38 221 SER A C 1
ATOM 1891 O O . SER A 1 221 ? -5.913 12.154 10.457 1.00 90.38 221 SER A O 1
ATOM 1893 N N . ASN A 1 222 ? -4.840 13.829 9.436 1.00 87.12 222 ASN A N 1
ATOM 1894 C CA . ASN A 1 222 ? -3.954 14.079 10.581 1.00 87.12 222 ASN A CA 1
ATOM 1895 C C . ASN A 1 222 ? -4.724 14.530 11.832 1.00 87.12 222 ASN A C 1
ATOM 1897 O O . ASN A 1 222 ? -4.403 14.087 12.932 1.00 87.12 222 ASN A O 1
ATOM 1901 N N . ALA A 1 223 ? -5.777 15.336 11.668 1.00 90.69 223 ALA A N 1
ATOM 1902 C CA . ALA A 1 223 ? -6.646 15.734 12.775 1.00 90.69 223 ALA A CA 1
ATOM 1903 C C . ALA A 1 223 ? -7.318 14.513 13.425 1.00 90.69 223 ALA A C 1
ATOM 1905 O O . ALA A 1 223 ? -7.232 14.334 14.636 1.00 90.69 223 ALA A O 1
ATOM 1906 N N . GLN A 1 224 ? -7.872 13.608 12.612 1.00 93.62 224 GLN A N 1
ATOM 1907 C CA . GLN A 1 224 ? -8.512 12.386 13.103 1.00 93.62 224 GLN A CA 1
ATOM 1908 C C . GLN A 1 224 ? -7.524 11.460 13.822 1.00 93.62 224 GLN A C 1
ATOM 1910 O O . GLN A 1 224 ? -7.858 10.891 14.860 1.00 93.62 224 GLN A O 1
ATOM 1915 N N . ARG A 1 225 ? -6.286 11.328 13.317 1.00 91.88 225 ARG A N 1
ATOM 1916 C CA . ARG A 1 225 ? -5.237 10.565 14.016 1.00 91.88 225 ARG A CA 1
ATOM 1917 C C . ARG A 1 225 ? -4.976 11.126 15.415 1.00 91.88 225 ARG A C 1
ATOM 1919 O O . ARG A 1 225 ? -4.911 10.359 16.373 1.00 91.88 225 ARG A O 1
ATOM 1926 N N . ASN A 1 226 ? -4.889 12.449 15.540 1.00 90.19 226 ASN A N 1
ATOM 1927 C CA . ASN A 1 226 ? -4.676 13.117 16.824 1.00 90.19 226 ASN A CA 1
ATOM 1928 C C . ASN A 1 226 ? -5.857 12.935 17.788 1.00 90.19 226 ASN A C 1
ATOM 1930 O O . ASN A 1 226 ? -5.645 12.752 18.986 1.00 90.19 226 ASN A O 1
ATOM 1934 N N . GLU A 1 227 ? -7.093 12.947 17.290 1.00 92.50 227 GLU A N 1
ATOM 1935 C CA . GLU A 1 227 ? -8.282 12.688 18.109 1.00 92.50 227 GLU A CA 1
ATOM 1936 C C . GLU A 1 227 ? -8.317 11.245 18.639 1.00 92.50 227 GLU A C 1
ATOM 1938 O O . GLU A 1 227 ? -8.596 11.021 19.818 1.00 92.50 227 GLU A O 1
ATOM 1943 N N . ILE A 1 228 ? -7.963 10.263 17.802 1.00 92.56 228 ILE A N 1
ATOM 1944 C CA . ILE A 1 228 ? -7.881 8.844 18.188 1.00 92.56 228 ILE A CA 1
ATOM 1945 C C . ILE A 1 228 ? -6.826 8.616 19.280 1.00 92.56 228 ILE A C 1
ATOM 1947 O O . ILE A 1 228 ? -7.030 7.794 20.177 1.00 92.56 228 ILE A O 1
ATOM 1951 N N . ILE A 1 229 ? -5.697 9.329 19.224 1.00 89.38 229 ILE A N 1
ATOM 1952 C CA . ILE A 1 229 ? -4.647 9.238 20.251 1.00 89.38 229 ILE A CA 1
ATOM 1953 C C . ILE A 1 229 ? -5.188 9.686 21.616 1.00 89.38 229 ILE A C 1
ATOM 1955 O O . ILE A 1 229 ? -4.875 9.067 22.631 1.00 89.38 229 ILE A O 1
ATOM 1959 N N . LYS A 1 230 ? -6.038 10.718 21.641 1.00 89.69 230 LYS A N 1
ATOM 1960 C CA . LYS A 1 230 ? -6.562 11.330 22.871 1.00 89.69 230 LYS A CA 1
ATOM 1961 C C . LYS A 1 230 ? -7.789 10.626 23.457 1.00 89.69 230 LYS A C 1
ATOM 1963 O O . LYS A 1 230 ? -8.135 10.896 24.602 1.00 89.69 230 LYS A O 1
ATOM 1968 N N . SER A 1 231 ? -8.462 9.753 22.704 1.00 91.50 231 SER A N 1
ATOM 1969 C CA . SER A 1 231 ? -9.727 9.139 23.127 1.00 91.50 231 SER A CA 1
ATOM 1970 C C . SER A 1 231 ? -9.724 7.616 23.026 1.00 91.50 231 SER A C 1
ATOM 1972 O O . SER A 1 231 ? -9.208 7.025 22.078 1.00 91.50 231 SER A O 1
ATOM 1974 N N . ASN A 1 232 ? -10.370 6.957 23.989 1.00 93.38 232 ASN A N 1
ATOM 1975 C CA . ASN A 1 232 ? -10.657 5.520 23.942 1.00 93.38 232 ASN A CA 1
ATOM 1976 C C . ASN A 1 232 ? -12.024 5.198 23.327 1.00 93.38 232 ASN A C 1
ATOM 1978 O O . ASN A 1 232 ? -12.331 4.030 23.135 1.00 93.38 232 ASN A O 1
ATOM 1982 N N . SER A 1 233 ? -12.847 6.195 23.005 1.00 96.44 233 SER A N 1
ATOM 1983 C CA . SER A 1 233 ? -14.136 5.995 22.336 1.00 96.44 233 SER A CA 1
ATOM 1984 C C . SER A 1 233 ? -14.425 7.178 21.424 1.00 96.44 233 SER A C 1
ATOM 1986 O O . SER A 1 233 ? -14.709 8.288 21.880 1.00 96.44 233 SER A O 1
ATOM 1988 N N . ILE A 1 234 ? -14.388 6.950 20.116 1.00 96.31 234 ILE A N 1
ATOM 1989 C CA . ILE A 1 234 ? -14.544 8.010 19.121 1.00 96.31 234 ILE A CA 1
ATOM 1990 C C . ILE A 1 234 ? -15.330 7.529 17.906 1.00 96.31 234 ILE A C 1
ATOM 1992 O O . ILE A 1 234 ? -15.299 6.354 17.552 1.00 96.31 234 ILE A O 1
ATOM 1996 N N . VAL A 1 235 ? -16.063 8.454 17.288 1.00 96.88 235 VAL A N 1
ATOM 1997 C CA . VAL A 1 235 ? -16.656 8.264 15.964 1.00 96.88 235 VAL A CA 1
ATOM 1998 C C . VAL A 1 235 ? -15.892 9.148 14.992 1.00 96.88 235 VAL A C 1
ATOM 2000 O O . VAL A 1 235 ? -15.888 10.365 15.143 1.00 96.88 235 VAL A O 1
ATOM 2003 N N . VAL A 1 236 ? -15.248 8.543 14.003 1.00 95.00 236 VAL A N 1
ATOM 2004 C CA . VAL A 1 236 ? -14.391 9.233 13.043 1.00 95.00 236 VAL A CA 1
ATOM 2005 C C . VAL A 1 236 ? -15.127 9.408 11.723 1.00 95.00 236 VAL A C 1
ATOM 2007 O O . VAL A 1 236 ? -15.690 8.461 11.167 1.00 95.00 236 VAL A O 1
ATOM 2010 N N . GLY A 1 237 ? -15.163 10.657 11.252 1.00 91.56 237 GLY A N 1
ATOM 2011 C CA . GLY A 1 237 ? -15.833 11.044 10.008 1.00 91.56 237 GLY A CA 1
ATOM 2012 C C . GLY A 1 237 ? -17.337 10.768 9.986 1.00 91.56 237 GLY A C 1
ATOM 2013 O O . GLY A 1 237 ? -17.911 10.709 8.909 1.00 91.56 237 GLY A O 1
ATOM 2014 N N . GLY A 1 238 ? -17.961 10.525 11.145 1.00 93.69 238 GLY A N 1
ATOM 2015 C CA . GLY A 1 238 ? -19.362 10.100 11.241 1.00 93.69 238 GLY A CA 1
ATOM 2016 C C . GLY A 1 238 ? -19.640 8.676 10.741 1.00 93.69 238 GLY A C 1
ATOM 2017 O O . GLY A 1 238 ? -20.786 8.241 10.794 1.00 93.69 238 GLY A O 1
ATOM 2018 N N . LEU A 1 239 ? -18.615 7.952 10.281 1.00 95.88 239 LEU A N 1
ATOM 2019 C CA . LEU A 1 239 ? -18.758 6.673 9.582 1.00 95.88 239 LEU A CA 1
ATOM 2020 C C . LEU A 1 239 ? -18.267 5.489 10.402 1.00 95.88 239 LEU A C 1
ATOM 2022 O O . LEU A 1 239 ? -18.869 4.423 10.339 1.00 95.88 239 LEU A O 1
ATOM 2026 N N . TRP A 1 240 ? -17.190 5.663 11.166 1.00 97.81 240 TRP A N 1
ATOM 2027 C CA . TRP A 1 240 ? -16.524 4.571 11.872 1.00 97.81 240 TRP A CA 1
ATOM 2028 C C . TRP A 1 240 ? -16.500 4.841 13.363 1.00 97.81 240 TRP A C 1
ATOM 2030 O O . TRP A 1 240 ? -16.079 5.911 13.791 1.00 97.81 240 TRP A O 1
ATOM 2040 N N . VAL A 1 241 ? -16.917 3.869 14.163 1.00 97.75 241 VAL A N 1
ATOM 2041 C CA . VAL A 1 241 ? -16.680 3.870 15.602 1.00 97.75 241 VAL A CA 1
ATOM 2042 C C . VAL A 1 241 ? -15.389 3.117 15.900 1.00 97.75 241 VAL A C 1
ATOM 2044 O O . VAL A 1 241 ? -15.146 2.037 15.364 1.00 97.75 241 VAL A O 1
ATOM 2047 N N . ILE A 1 242 ? -14.578 3.699 16.777 1.00 97.94 242 ILE A N 1
ATOM 2048 C CA . ILE A 1 242 ? -13.403 3.067 17.360 1.00 97.94 242 ILE A CA 1
ATOM 2049 C C . ILE A 1 242 ? -13.562 3.114 18.878 1.00 97.94 242 ILE A C 1
ATOM 2051 O O . ILE A 1 242 ? -13.604 4.201 19.461 1.00 97.94 242 ILE A O 1
ATOM 2055 N N . GLU A 1 243 ? -13.634 1.950 19.520 1.00 97.19 243 GLU A N 1
ATOM 2056 C CA . GLU A 1 243 ? -13.582 1.839 20.981 1.00 97.19 243 GLU A CA 1
ATOM 2057 C C . GLU A 1 243 ? -12.380 0.999 21.409 1.00 97.19 243 GLU A C 1
ATOM 2059 O O . GLU A 1 243 ? -12.073 -0.029 20.820 1.00 97.19 243 GLU A O 1
ATOM 2064 N N . THR A 1 244 ? -11.673 1.453 22.434 1.00 95.50 244 THR A N 1
ATOM 2065 C CA . THR A 1 244 ? -10.499 0.798 23.007 1.00 95.50 244 THR A CA 1
ATOM 2066 C C . THR A 1 244 ? -10.813 0.396 24.437 1.00 95.50 244 THR A C 1
ATOM 2068 O O . THR A 1 244 ? -11.253 1.224 25.234 1.00 95.50 244 THR A O 1
ATOM 2071 N N . GLN A 1 245 ? -10.582 -0.870 24.766 1.00 92.94 245 GLN A N 1
ATOM 2072 C CA . GLN A 1 245 ? -10.745 -1.415 26.109 1.00 92.94 245 GLN A CA 1
ATOM 2073 C C . GLN A 1 245 ? -9.571 -2.339 26.410 1.00 92.94 245 GLN A C 1
ATOM 2075 O O . GLN A 1 245 ? -9.377 -3.314 25.690 1.00 92.94 245 GLN A O 1
ATOM 2080 N N . GLU A 1 246 ? -8.824 -2.059 27.480 1.00 91.00 246 GLU A N 1
ATOM 2081 C CA . GLU A 1 246 ? -7.605 -2.807 27.821 1.00 91.00 246 GLU A CA 1
ATOM 2082 C C . GLU A 1 246 ? -6.643 -2.837 26.612 1.00 91.00 246 GLU A C 1
ATOM 2084 O O . GLU A 1 246 ? -6.239 -1.780 26.126 1.00 91.00 246 GLU A O 1
ATOM 2089 N N . ASN A 1 247 ? -6.320 -4.026 26.100 1.00 92.88 247 ASN A N 1
ATOM 2090 C CA . ASN A 1 247 ? -5.490 -4.249 24.917 1.00 92.88 247 ASN A CA 1
ATOM 2091 C C . ASN A 1 247 ? -6.303 -4.524 23.637 1.00 92.88 247 ASN A C 1
ATOM 2093 O O . ASN A 1 247 ? -5.741 -4.950 22.627 1.00 92.88 247 ASN A O 1
ATOM 2097 N N . LEU A 1 248 ? -7.623 -4.321 23.667 1.00 95.12 248 LEU A N 1
ATOM 2098 C CA . LEU A 1 248 ? -8.521 -4.563 22.542 1.00 95.12 248 LEU A CA 1
ATOM 2099 C C . LEU A 1 248 ? -8.967 -3.259 21.887 1.00 95.12 248 LEU A C 1
ATOM 2101 O O . LEU A 1 248 ? -9.358 -2.301 22.558 1.00 95.12 248 LEU A O 1
ATOM 2105 N N . ILE A 1 249 ? -8.976 -3.255 20.558 1.00 96.88 249 ILE A N 1
ATOM 2106 C CA . ILE A 1 249 ? -9.508 -2.171 19.735 1.00 96.88 249 ILE A CA 1
ATOM 2107 C C . ILE A 1 249 ? -10.641 -2.731 18.888 1.00 96.88 249 ILE A C 1
ATOM 2109 O O . ILE A 1 249 ? -10.433 -3.636 18.086 1.00 96.88 249 ILE A O 1
ATOM 2113 N N . PHE A 1 250 ? -11.824 -2.159 19.047 1.00 97.25 250 PHE A N 1
ATOM 2114 C CA . PHE A 1 250 ? -13.025 -2.483 18.296 1.00 97.25 250 PHE A CA 1
ATOM 2115 C C . PHE A 1 250 ? -13.232 -1.422 17.224 1.00 97.25 250 PHE A C 1
ATOM 2117 O O . PHE A 1 250 ? -13.275 -0.232 17.540 1.00 97.25 250 PHE A O 1
ATOM 2124 N N . ILE A 1 251 ? -13.377 -1.852 15.975 1.00 98.00 251 ILE A N 1
ATOM 2125 C CA . ILE A 1 251 ? -13.609 -0.978 14.825 1.00 98.00 251 ILE A CA 1
ATOM 2126 C C . ILE A 1 251 ? -14.842 -1.493 14.092 1.00 98.00 251 ILE A C 1
ATOM 2128 O O . ILE A 1 251 ? -14.895 -2.663 13.725 1.00 98.00 251 ILE A O 1
ATOM 2132 N N . ALA A 1 252 ? -15.833 -0.629 13.888 1.00 97.62 252 ALA A N 1
ATOM 2133 C CA . ALA A 1 252 ? -17.044 -0.966 13.144 1.00 97.62 252 ALA A CA 1
ATOM 2134 C C . ALA A 1 252 ? -17.657 0.277 12.485 1.00 97.62 252 ALA A C 1
ATOM 2136 O O . ALA A 1 252 ? -17.381 1.400 12.916 1.00 97.62 252 ALA A O 1
ATOM 2137 N N . PRO A 1 253 ? -18.532 0.113 11.482 1.00 97.88 253 PRO A N 1
ATOM 2138 C CA . PRO A 1 253 ? -19.407 1.181 11.025 1.00 97.88 253 PRO A CA 1
ATOM 2139 C C . PRO A 1 253 ? -20.256 1.737 12.172 1.00 97.88 253 PRO A C 1
ATOM 2141 O O . PRO A 1 253 ? -20.856 0.993 12.953 1.00 97.88 253 PRO A O 1
ATOM 2144 N N . TYR A 1 254 ? -20.315 3.059 12.278 1.00 97.62 254 TYR A N 1
ATOM 2145 C CA . TYR A 1 254 ? -21.093 3.741 13.297 1.00 97.62 254 TYR A CA 1
ATOM 2146 C C . TYR A 1 254 ? -22.585 3.687 12.962 1.00 97.62 254 TYR A C 1
ATOM 2148 O O . TYR A 1 254 ? -23.014 4.067 11.875 1.00 97.62 254 TYR A O 1
ATOM 2156 N N . LEU A 1 255 ? -23.389 3.225 13.921 1.00 96.50 255 LEU A N 1
ATOM 2157 C CA . LEU A 1 255 ? -24.836 3.096 13.783 1.00 96.50 255 LEU A CA 1
ATOM 2158 C C . LEU A 1 255 ? -25.542 3.663 15.015 1.00 96.50 255 LEU A C 1
ATOM 2160 O O . LEU A 1 255 ? -25.096 3.482 16.149 1.00 96.50 255 LEU A O 1
ATOM 2164 N N . LYS A 1 256 ? -26.688 4.310 14.790 1.00 94.19 256 LYS A N 1
ATOM 2165 C CA . LYS A 1 256 ? -27.604 4.767 15.841 1.00 94.19 256 LYS A CA 1
ATOM 2166 C C . LYS A 1 256 ? -28.880 3.936 15.772 1.00 94.19 256 LYS A C 1
ATOM 2168 O O . LYS A 1 256 ? -29.732 4.186 14.929 1.00 94.19 256 LYS A O 1
ATOM 2173 N N . ILE A 1 257 ? -28.986 2.927 16.632 1.00 93.69 257 ILE A N 1
ATOM 2174 C CA . ILE A 1 257 ? -30.142 2.022 16.696 1.00 93.69 257 ILE A CA 1
ATOM 2175 C C . ILE A 1 257 ? -30.602 1.929 18.147 1.00 93.69 257 ILE A C 1
ATOM 2177 O O . ILE A 1 257 ? -29.777 1.787 19.054 1.00 93.69 257 ILE A O 1
ATOM 2181 N N . ASN A 1 258 ? -31.915 2.012 18.370 1.00 92.81 258 ASN A N 1
ATOM 2182 C CA . ASN A 1 258 ? -32.473 1.759 19.689 1.00 92.81 258 ASN A CA 1
ATOM 2183 C C . ASN A 1 258 ? -32.471 0.250 19.958 1.00 92.81 258 ASN A C 1
ATOM 2185 O O . ASN A 1 258 ? -32.945 -0.531 19.140 1.00 92.81 258 ASN A O 1
ATOM 2189 N N . MET A 1 259 ? -31.919 -0.149 21.100 1.00 95.19 259 MET A N 1
ATOM 2190 C CA . MET A 1 259 ? -31.789 -1.553 21.488 1.00 95.19 259 MET A CA 1
ATOM 2191 C C . MET A 1 259 ? -32.611 -1.812 22.753 1.00 95.19 259 MET A C 1
ATOM 2193 O O . MET A 1 259 ? -32.582 -0.960 23.656 1.00 95.19 259 MET A O 1
ATOM 2197 N N . PRO A 1 260 ? -33.274 -2.978 22.863 1.00 96.19 260 PRO A N 1
ATOM 2198 C CA . PRO A 1 260 ? -33.939 -3.408 24.089 1.00 96.19 260 PRO A CA 1
ATOM 2199 C C . PRO A 1 260 ? -33.000 -3.356 25.300 1.00 96.19 260 PRO A C 1
ATOM 2201 O O . PRO A 1 260 ? -31.788 -3.564 25.174 1.00 96.19 260 PRO A O 1
ATOM 2204 N N . LYS A 1 261 ? -33.553 -3.081 26.489 1.00 94.75 261 LYS A N 1
ATOM 2205 C CA . LYS A 1 261 ? -32.771 -3.020 27.739 1.00 94.75 261 LYS A CA 1
ATOM 2206 C C . LYS A 1 261 ? -32.048 -4.341 28.016 1.00 94.75 261 LYS A C 1
ATOM 2208 O O . LYS A 1 261 ? -30.863 -4.317 28.326 1.00 94.75 261 LYS A O 1
ATOM 2213 N N . GLU A 1 262 ? -32.731 -5.463 27.808 1.00 94.62 262 GLU A N 1
ATOM 2214 C CA . GLU A 1 262 ? -32.186 -6.817 27.969 1.00 94.62 262 GLU A CA 1
ATOM 2215 C C . GLU A 1 262 ? -30.947 -7.044 27.095 1.00 94.62 262 GLU A C 1
ATOM 2217 O O . GLU A 1 262 ? -29.904 -7.469 27.585 1.00 94.62 262 GLU A O 1
ATOM 2222 N N . TYR A 1 263 ? -31.004 -6.651 25.819 1.00 94.75 263 TYR A N 1
ATOM 2223 C CA . TYR A 1 263 ? -29.860 -6.770 24.913 1.00 94.75 263 TYR A CA 1
ATOM 2224 C C . TYR A 1 263 ? -28.674 -5.895 25.348 1.00 94.75 263 TYR A C 1
ATOM 2226 O O . TYR A 1 263 ? -27.520 -6.325 25.301 1.00 94.75 263 TYR A O 1
ATOM 2234 N N . LYS A 1 264 ? -28.937 -4.663 25.809 1.00 93.88 264 LYS A N 1
ATOM 2235 C CA . LYS A 1 264 ? -27.879 -3.783 26.338 1.00 93.88 264 LYS A CA 1
ATOM 2236 C C . LYS A 1 264 ? -27.190 -4.397 27.556 1.00 93.88 264 LYS A C 1
ATOM 2238 O O . LYS A 1 264 ? -25.981 -4.204 27.699 1.00 93.88 264 LYS A O 1
ATOM 2243 N N . GLU A 1 265 ? -27.939 -5.109 28.393 1.00 94.12 265 GLU A N 1
ATOM 2244 C CA . GLU A 1 265 ? -27.420 -5.791 29.575 1.00 94.12 265 GLU A CA 1
ATOM 2245 C C . GLU A 1 265 ? -26.593 -7.027 29.204 1.00 94.12 265 GLU A C 1
ATOM 2247 O O . GLU A 1 265 ? -25.469 -7.162 29.683 1.00 94.12 265 GLU A O 1
ATOM 2252 N N . LEU A 1 266 ? -27.051 -7.841 28.246 1.00 92.75 266 LEU A N 1
ATOM 2253 C CA . LEU A 1 266 ? -26.257 -8.939 27.674 1.00 92.75 266 LEU A CA 1
ATOM 2254 C C . LEU A 1 266 ? -24.916 -8.438 27.118 1.00 92.75 266 LEU A C 1
ATOM 2256 O O . LEU A 1 266 ? -23.855 -8.952 27.462 1.00 92.75 266 LEU A O 1
ATOM 2260 N N . CYS A 1 267 ? -24.936 -7.362 26.326 1.00 93.12 267 CYS A N 1
ATOM 2261 C CA . CYS A 1 267 ? -23.713 -6.713 25.856 1.00 93.12 267 CYS A CA 1
ATOM 2262 C C . CYS A 1 267 ? -22.810 -6.225 26.998 1.00 93.12 267 CYS A C 1
ATOM 2264 O O . CYS A 1 267 ? -21.592 -6.216 26.839 1.00 93.12 267 CYS A O 1
ATOM 2266 N N . ARG A 1 268 ? -23.371 -5.762 28.122 1.00 92.56 268 ARG A N 1
ATOM 2267 C CA . ARG A 1 268 ? -22.587 -5.304 29.278 1.00 92.56 268 ARG A CA 1
ATOM 2268 C C . ARG A 1 268 ? -21.856 -6.474 29.938 1.00 92.56 268 ARG A C 1
ATOM 2270 O O . ARG A 1 268 ? -20.670 -6.331 30.227 1.00 92.56 268 ARG A O 1
ATOM 2277 N N . LEU A 1 269 ? -22.539 -7.606 30.123 1.00 91.06 269 LEU A N 1
ATOM 2278 C CA . LEU A 1 269 ? -21.971 -8.841 30.678 1.00 91.06 269 LEU A CA 1
ATOM 2279 C C . LEU A 1 269 ? -20.835 -9.381 29.799 1.00 91.06 269 LEU A C 1
ATOM 2281 O O . LEU A 1 269 ? -19.753 -9.678 30.299 1.00 91.06 269 LEU A O 1
ATOM 2285 N N . GLU A 1 270 ? -21.030 -9.362 28.480 1.00 90.69 270 GLU A N 1
ATOM 2286 C CA . GLU A 1 270 ? -20.019 -9.749 27.483 1.00 90.69 270 GLU A CA 1
ATOM 2287 C C . GLU A 1 270 ? -18.951 -8.663 27.235 1.00 90.69 270 GLU A C 1
ATOM 2289 O O . GLU A 1 270 ? -18.106 -8.787 26.345 1.00 90.69 270 GLU A O 1
ATOM 2294 N N . LYS A 1 271 ? -18.967 -7.569 28.013 1.00 92.00 271 LYS A N 1
ATOM 2295 C CA . LYS A 1 271 ? -18.028 -6.437 27.910 1.00 92.00 271 LYS A CA 1
ATOM 2296 C C . LYS A 1 271 ? -17.915 -5.874 26.483 1.00 92.00 271 LYS A C 1
ATOM 2298 O O . LYS A 1 271 ? -16.824 -5.546 26.012 1.00 92.00 271 LYS A O 1
ATOM 2303 N N . ILE A 1 272 ? -19.048 -5.742 25.799 1.00 93.94 272 ILE A N 1
ATOM 2304 C CA . ILE A 1 272 ? -19.148 -5.126 24.476 1.00 93.94 272 ILE A CA 1
ATOM 2305 C C . ILE A 1 272 ? -19.211 -3.596 24.631 1.00 93.94 272 ILE A C 1
ATOM 2307 O O . ILE A 1 272 ? -20.108 -3.081 25.329 1.00 93.94 272 ILE A O 1
ATOM 2311 N N . PRO A 1 273 ? -18.295 -2.849 23.985 1.00 95.38 273 PRO A N 1
ATOM 2312 C CA . PRO A 1 273 ? -18.239 -1.396 24.095 1.00 95.38 273 PRO A CA 1
ATOM 2313 C C . PRO A 1 273 ? -19.522 -0.722 23.586 1.00 95.38 273 PRO A C 1
ATOM 2315 O O . PRO A 1 273 ? -20.160 -1.201 22.647 1.00 95.38 273 PRO A O 1
ATOM 2318 N N . SER A 1 274 ? -19.951 0.372 24.222 1.00 95.12 274 SER A N 1
ATOM 2319 C CA . SER A 1 274 ? -21.329 0.881 24.104 1.00 95.12 274 SER A CA 1
ATOM 2320 C C . SER A 1 274 ? -21.700 1.305 22.683 1.00 95.12 274 SER A C 1
ATOM 2322 O O . SER A 1 274 ? -22.796 0.978 22.223 1.00 95.12 274 SER A O 1
ATOM 2324 N N . LYS A 1 275 ? -20.779 1.956 21.962 1.00 96.25 275 LYS A N 1
ATOM 2325 C CA . LYS A 1 275 ? -20.988 2.380 20.570 1.00 96.25 275 LYS A CA 1
ATOM 2326 C C . LYS A 1 275 ? -20.837 1.246 19.543 1.00 96.25 275 LYS A C 1
ATOM 2328 O O . LYS A 1 275 ? -21.217 1.441 18.394 1.00 96.25 275 LYS A O 1
ATOM 2333 N N . ILE A 1 276 ? -20.341 0.069 19.942 1.00 96.69 276 ILE A N 1
ATOM 2334 C CA . ILE A 1 276 ? -20.260 -1.135 19.089 1.00 96.69 276 ILE A CA 1
ATOM 2335 C C . ILE A 1 276 ? -21.582 -1.916 19.100 1.00 96.69 276 ILE A C 1
ATOM 2337 O O . ILE A 1 276 ? -21.979 -2.491 18.087 1.00 96.69 276 ILE A O 1
ATOM 2341 N N . ARG A 1 277 ? -22.314 -1.885 20.223 1.00 96.19 277 ARG A N 1
ATOM 2342 C CA . ARG A 1 277 ? -23.568 -2.642 20.422 1.00 96.19 277 ARG A CA 1
ATOM 2343 C C . ARG A 1 277 ? -24.604 -2.463 19.300 1.00 96.19 277 ARG A C 1
ATOM 2345 O O . ARG A 1 277 ? -25.159 -3.485 18.897 1.00 96.19 277 ARG A O 1
ATOM 2352 N N . PRO A 1 278 ? -24.857 -1.249 18.754 1.00 96.88 278 PRO A N 1
ATOM 2353 C CA . PRO A 1 278 ? -25.810 -1.067 17.655 1.00 96.88 278 PRO A CA 1
ATOM 2354 C C . PRO A 1 278 ? -25.465 -1.890 16.410 1.00 96.88 278 PRO A C 1
ATOM 2356 O O . PRO A 1 278 ? -26.361 -2.440 15.774 1.00 96.88 278 PRO A O 1
ATOM 2359 N N . TYR A 1 279 ? -24.175 -2.010 16.080 1.00 96.50 279 TYR A N 1
ATOM 2360 C CA . TYR A 1 279 ? -23.722 -2.813 14.946 1.00 96.50 279 TYR A CA 1
ATOM 2361 C C . TYR A 1 279 ? -23.933 -4.304 15.202 1.00 96.50 279 TYR A C 1
ATOM 2363 O O . TYR A 1 279 ? -24.503 -4.993 14.356 1.00 96.50 279 TYR A O 1
ATOM 2371 N N . CYS A 1 280 ? -23.575 -4.784 16.396 1.00 95.12 280 CYS A N 1
ATOM 2372 C CA . CYS A 1 280 ? -23.841 -6.169 16.782 1.00 95.12 280 CYS A CA 1
ATOM 2373 C C . CYS A 1 280 ? -25.338 -6.502 16.748 1.00 95.12 280 CYS A C 1
ATOM 2375 O O . CYS A 1 280 ? -25.707 -7.566 16.264 1.00 95.12 280 CYS A O 1
ATOM 2377 N N . TYR A 1 281 ? -26.191 -5.581 17.211 1.00 96.00 281 TYR A N 1
ATOM 2378 C CA . TYR A 1 281 ? -27.643 -5.767 17.226 1.00 96.00 281 TYR A CA 1
ATOM 2379 C C . TYR A 1 281 ? -28.222 -5.860 15.812 1.00 96.00 281 TYR A C 1
ATOM 2381 O O . TYR A 1 281 ? -28.963 -6.791 15.515 1.00 96.00 281 TYR A O 1
ATOM 2389 N N . LYS A 1 282 ? -27.841 -4.933 14.919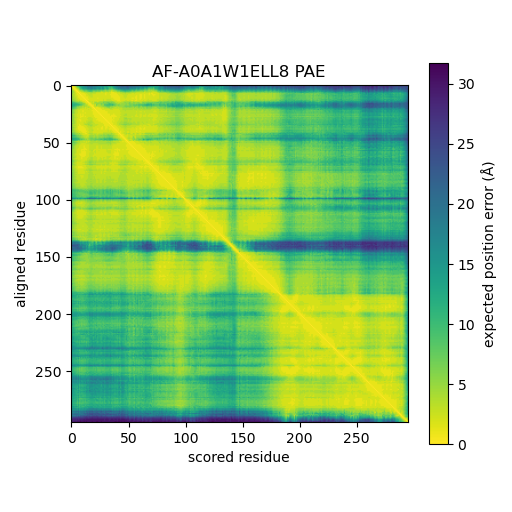 1.00 95.81 282 LYS A N 1
ATOM 2390 C CA . LYS A 1 282 ? -28.321 -4.896 13.526 1.00 95.81 282 LYS A CA 1
ATOM 2391 C C . LYS A 1 282 ? -28.058 -6.200 12.775 1.00 95.81 282 LYS A C 1
ATOM 2393 O O . LYS A 1 282 ? -28.871 -6.598 11.949 1.00 95.81 282 LYS A O 1
ATOM 2398 N N . TYR A 1 283 ? -26.904 -6.815 13.023 1.00 94.50 283 TYR A N 1
ATOM 2399 C CA . TYR A 1 283 ? -26.453 -8.005 12.302 1.00 94.50 283 TYR A CA 1
ATOM 2400 C C . TYR A 1 283 ? -26.516 -9.288 13.132 1.00 94.50 283 TYR A C 1
ATOM 2402 O O . TYR A 1 283 ? -25.918 -10.284 12.727 1.00 94.50 283 TYR A O 1
ATOM 2410 N N . SER A 1 284 ? -27.221 -9.260 14.269 1.00 91.69 284 SER A N 1
ATOM 2411 C CA . SER A 1 284 ? -27.448 -10.415 15.147 1.00 91.69 284 SER A CA 1
ATOM 2412 C C . SER A 1 284 ? -26.164 -11.187 15.478 1.00 91.69 284 SER A C 1
ATOM 2414 O O . SER A 1 284 ? -26.122 -12.414 15.413 1.00 91.69 284 SER A O 1
ATOM 2416 N N . ILE A 1 285 ? -25.091 -10.460 15.805 1.00 89.44 285 ILE A N 1
ATOM 2417 C CA . ILE A 1 285 ? -23.778 -11.056 16.079 1.00 89.44 285 ILE A CA 1
ATOM 2418 C C . ILE A 1 285 ? -23.820 -11.821 17.406 1.00 89.44 285 ILE A C 1
ATOM 2420 O O . ILE A 1 285 ? -24.233 -11.278 18.433 1.00 89.44 285 ILE A O 1
ATOM 2424 N N . LEU A 1 286 ? -23.334 -13.065 17.399 1.00 84.75 286 LEU A N 1
ATOM 2425 C CA . LEU A 1 286 ? -23.183 -13.888 18.599 1.00 84.75 286 LEU A CA 1
ATOM 2426 C C . LEU A 1 286 ? -22.119 -13.287 19.529 1.00 84.75 286 LEU A C 1
ATOM 2428 O O . LEU A 1 286 ? -20.918 -13.387 19.279 1.00 84.75 286 LEU A O 1
ATOM 2432 N N . LEU A 1 287 ? -22.569 -12.641 20.608 1.00 84.56 287 LEU A N 1
ATOM 2433 C CA . LEU A 1 287 ? -21.716 -11.827 21.481 1.00 84.56 287 LEU A CA 1
ATOM 2434 C C . LEU A 1 287 ? -20.597 -12.628 22.162 1.00 84.56 287 LEU A C 1
ATOM 2436 O O . LEU A 1 287 ? -19.479 -12.133 22.290 1.00 84.56 287 LEU A O 1
ATOM 2440 N N . ASN A 1 288 ? -20.870 -13.883 22.514 1.00 78.19 288 ASN A N 1
ATOM 2441 C CA . ASN A 1 288 ? -19.913 -14.796 23.144 1.00 78.19 288 ASN A CA 1
ATOM 2442 C C . ASN A 1 288 ? -18.729 -15.183 22.231 1.00 78.19 288 ASN A C 1
ATOM 2444 O O . ASN A 1 288 ? -17.714 -15.680 22.715 1.00 78.19 288 ASN A O 1
ATOM 2448 N N . GLN A 1 289 ? -18.830 -14.958 20.917 1.00 78.12 289 GLN A N 1
ATOM 2449 C CA . GLN A 1 289 ? -17.743 -15.214 19.966 1.00 78.12 289 GLN A CA 1
ATOM 2450 C C . GLN A 1 289 ? -16.790 -14.018 19.824 1.00 78.12 289 GLN A C 1
ATOM 2452 O O . GLN A 1 289 ? -15.659 -14.183 19.375 1.00 78.12 289 GLN A O 1
ATOM 2457 N N . ILE A 1 290 ? -17.221 -12.820 20.229 1.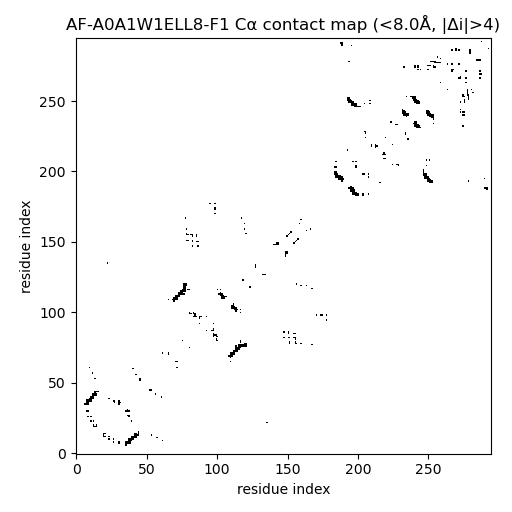00 76.56 290 ILE A N 1
ATOM 2458 C CA . ILE A 1 290 ? -16.539 -11.551 19.939 1.00 76.56 290 ILE A CA 1
ATOM 2459 C C . ILE A 1 290 ? -15.204 -11.416 20.687 1.00 76.56 290 ILE A C 1
ATOM 2461 O O . ILE A 1 290 ? -14.244 -10.863 20.153 1.00 76.56 290 ILE A O 1
ATOM 2465 N N . ARG A 1 291 ? -15.113 -11.912 21.926 1.00 66.94 291 ARG A N 1
ATOM 2466 C CA . ARG A 1 291 ? -13.896 -11.785 22.751 1.00 66.94 291 ARG A CA 1
ATOM 2467 C C . ARG A 1 291 ? -12.937 -12.977 22.657 1.00 66.94 291 ARG A C 1
ATOM 2469 O O . ARG A 1 291 ? -11.891 -12.943 23.303 1.00 66.94 291 ARG A O 1
ATOM 2476 N N . GLY A 1 292 ? -13.250 -13.979 21.828 1.00 55.97 292 GLY A N 1
ATOM 2477 C CA . GLY A 1 292 ? -12.592 -15.285 21.868 1.00 55.97 292 GLY A CA 1
ATOM 2478 C C . GLY A 1 292 ? -12.900 -15.992 23.192 1.00 55.97 292 GLY A C 1
ATOM 2479 O O . GLY A 1 292 ? -12.973 -15.360 24.247 1.00 55.97 292 GLY A O 1
ATOM 2480 N N . LYS A 1 293 ? -13.121 -17.310 23.172 1.00 42.72 293 LYS A N 1
ATOM 2481 C CA . LYS A 1 293 ? -13.220 -18.064 24.428 1.00 42.72 293 LYS A CA 1
ATOM 2482 C C . LYS A 1 293 ? -11.977 -17.755 25.269 1.00 42.72 293 LYS A C 1
ATOM 2484 O O . LYS A 1 293 ? -10.860 -17.816 24.758 1.00 42.72 293 LYS A O 1
ATOM 2489 N N . LYS A 1 294 ? -12.177 -17.433 26.550 1.00 41.06 294 LYS A N 1
ATOM 2490 C CA . LYS A 1 294 ? -11.141 -17.676 27.554 1.00 41.06 294 LYS A CA 1
ATOM 2491 C C . LYS A 1 294 ? -10.875 -19.182 27.502 1.00 41.06 294 LYS A C 1
ATOM 2493 O O . LYS A 1 294 ? -11.728 -19.945 27.949 1.00 41.06 294 LYS A O 1
ATOM 2498 N N . CYS A 1 295 ? -9.796 -19.590 26.842 1.00 30.02 295 CYS A N 1
ATOM 2499 C CA . CYS A 1 295 ? -9.130 -20.824 27.229 1.00 30.02 295 CYS A CA 1
ATOM 2500 C C . CYS A 1 295 ? -8.439 -20.559 28.565 1.00 30.02 295 CYS A C 1
ATOM 2502 O O . CYS A 1 295 ? -7.889 -19.440 28.710 1.00 30.02 295 CYS A O 1
#

Mean predicted aligned error: 7.78 Å

Nearest PDB structures (foldseek):
  1ni5-assembly1_A-2  TM=7.403E-01  e=6.686E-11  Escherichia coli
  3a2k-assembly2_B  TM=6.980E-01  e=2.331E-10  Geobacillus kaustophilus
  5ztb-assembly3_C  TM=7.645E-01  e=3.031E-05  Thermus thermophilus HB27
  6scy-assembly1_B  TM=7.373E-01  e=1.341E-04  Methanococcus maripaludis S2
  6scy-assembly1_A  TM=7.076E-01  e=4.405E-04  Methanococcus maripaludis S2

Secondary structure (DSSP, 8-state):
-TT-----EEEEE---STTHHHHHHHHHHHHHHTT--EEEEEPPP--S-HHHHHHHHHHHHHHHHTTS-SEEE----HHHHHHHHHHHHTTT--HHHHS---SEEEETTEEEE-TTTTS-HHHHHHHHHHTT------GGGG-TTSHHHHIIIIIIIHHHHHHHHHHHHHHHHHHHHHHHHHHTEEEEEEETTEEEEEESSGGGHHHHHHHHHHHTT-PPPHHHHHHHHH-SEEEETTTEEEEEETTEEEEEE-------HHHHHHHHHTT--TTTHHHHHHTT--HHHHT----